Protein AF-A0A6U1YX92-F1 (afdb_monomer_lite)

Structure (mmCIF, N/CA/C/O backbone):
data_AF-A0A6U1YX92-F1
#
_entry.id   AF-A0A6U1YX92-F1
#
loop_
_atom_site.group_PDB
_atom_site.id
_atom_site.type_symbol
_atom_site.label_atom_id
_atom_site.label_alt_id
_atom_site.label_comp_id
_atom_site.label_asym_id
_atom_site.label_entity_id
_atom_site.label_seq_id
_atom_site.pdbx_PDB_ins_code
_atom_site.Cartn_x
_atom_site.Cartn_y
_atom_site.Cartn_z
_atom_site.occupancy
_atom_site.B_iso_or_equiv
_atom_site.auth_seq_id
_atom_site.auth_comp_id
_atom_site.auth_asym_id
_atom_site.auth_atom_id
_atom_site.pdbx_PDB_model_num
ATOM 1 N N . GLU A 1 1 ? 18.156 -15.359 5.876 1.00 38.88 1 GLU A N 1
ATOM 2 C CA . GLU A 1 1 ? 17.577 -15.550 4.530 1.00 38.88 1 GLU A CA 1
ATOM 3 C C . GLU A 1 1 ? 16.256 -16.291 4.679 1.00 38.88 1 GLU A C 1
ATOM 5 O O . GLU A 1 1 ? 16.265 -17.474 4.991 1.00 38.88 1 GLU A O 1
ATOM 10 N N . ALA A 1 2 ? 15.124 -15.591 4.571 1.00 39.88 2 ALA A N 1
ATOM 11 C CA . ALA A 1 2 ? 13.821 -16.253 4.509 1.00 39.88 2 ALA A CA 1
ATOM 12 C C . ALA A 1 2 ? 13.753 -17.076 3.213 1.00 39.88 2 ALA A C 1
ATOM 14 O O . ALA A 1 2 ? 14.174 -16.595 2.157 1.00 39.88 2 ALA A O 1
ATOM 15 N N . ARG A 1 3 ? 13.257 -18.316 3.286 1.00 44.78 3 ARG A N 1
ATOM 16 C CA . ARG A 1 3 ? 13.105 -19.184 2.110 1.00 44.78 3 ARG A CA 1
ATOM 17 C C . ARG A 1 3 ? 12.175 -18.495 1.106 1.00 44.78 3 ARG A C 1
ATOM 19 O O . ARG A 1 3 ? 11.111 -18.006 1.486 1.00 44.78 3 ARG A O 1
ATOM 26 N N . LEU A 1 4 ? 12.575 -18.440 -0.167 1.00 50.75 4 LEU A N 1
ATOM 27 C CA . LEU A 1 4 ? 11.728 -17.960 -1.266 1.00 50.75 4 LEU A CA 1
ATOM 28 C C . LEU A 1 4 ? 10.407 -18.748 -1.240 1.00 50.75 4 LEU A C 1
ATOM 30 O O . LEU A 1 4 ? 10.391 -19.924 -1.584 1.00 50.75 4 LEU A O 1
ATOM 34 N N . GLY A 1 5 ? 9.325 -18.125 -0.764 1.00 63.69 5 GLY A N 1
ATOM 35 C CA . GLY A 1 5 ? 8.015 -18.770 -0.611 1.00 63.69 5 GLY A CA 1
ATOM 36 C C . GLY A 1 5 ? 7.354 -18.595 0.759 1.00 63.69 5 GLY A C 1
ATOM 37 O O . GLY A 1 5 ? 6.140 -18.737 0.851 1.00 63.69 5 GLY A O 1
ATOM 38 N N . GLU A 1 6 ? 8.095 -18.230 1.806 1.00 78.94 6 GLU A N 1
ATOM 39 C CA . GLU A 1 6 ? 7.510 -18.046 3.141 1.00 78.94 6 GLU A CA 1
ATOM 40 C C . GLU A 1 6 ? 6.902 -16.642 3.298 1.00 78.94 6 GLU A C 1
ATOM 42 O O . GLU A 1 6 ? 7.475 -15.652 2.826 1.00 78.94 6 GLU A O 1
ATOM 47 N N . ALA A 1 7 ? 5.717 -16.570 3.910 1.00 81.69 7 ALA A N 1
ATOM 48 C CA . ALA A 1 7 ? 5.031 -15.317 4.213 1.00 81.69 7 ALA A CA 1
ATOM 49 C C . ALA A 1 7 ? 5.805 -14.545 5.289 1.00 81.69 7 ALA A C 1
ATOM 51 O O . ALA A 1 7 ? 6.092 -15.088 6.355 1.00 81.69 7 ALA A O 1
ATOM 52 N N . ASP A 1 8 ? 6.133 -13.290 5.001 1.00 87.62 8 ASP A N 1
ATOM 53 C CA . ASP A 1 8 ? 6.844 -12.391 5.909 1.00 87.62 8 ASP A CA 1
ATOM 54 C C . ASP A 1 8 ? 6.024 -11.107 6.031 1.00 87.62 8 ASP A C 1
ATOM 56 O O . ASP A 1 8 ? 5.851 -10.378 5.057 1.00 87.62 8 ASP A O 1
ATOM 60 N N . GLU A 1 9 ? 5.458 -10.851 7.208 1.00 86.25 9 GLU A N 1
ATOM 61 C CA . GLU A 1 9 ? 4.545 -9.723 7.408 1.00 86.25 9 GLU A CA 1
ATOM 62 C C . GLU A 1 9 ? 5.230 -8.371 7.241 1.00 86.25 9 GLU A C 1
ATOM 64 O O . GLU A 1 9 ? 4.603 -7.438 6.752 1.00 86.25 9 GLU A O 1
ATOM 69 N N . GLU A 1 10 ? 6.506 -8.240 7.597 1.00 87.88 10 GLU A N 1
ATOM 70 C CA . GLU A 1 10 ? 7.198 -6.964 7.446 1.00 87.88 10 GLU A CA 1
ATOM 71 C C . GLU A 1 10 ? 7.618 -6.734 6.000 1.00 87.88 10 GLU A C 1
ATOM 73 O O . GLU A 1 10 ? 7.404 -5.649 5.451 1.00 87.88 10 GLU A O 1
ATOM 78 N N . ARG A 1 11 ? 8.177 -7.754 5.347 1.00 85.94 11 ARG A N 1
ATOM 79 C CA . ARG A 1 11 ? 8.591 -7.661 3.942 1.00 85.94 11 ARG A CA 1
ATOM 80 C C . ARG A 1 11 ? 7.397 -7.518 3.000 1.00 85.94 11 ARG A C 1
ATOM 82 O O . ARG A 1 11 ? 7.469 -6.762 2.033 1.00 85.94 11 ARG A O 1
ATOM 89 N N . ASP A 1 12 ? 6.321 -8.249 3.271 1.00 88.44 12 ASP A N 1
ATOM 90 C CA . ASP A 1 12 ? 5.164 -8.368 2.387 1.00 88.44 12 ASP A CA 1
ATOM 91 C C . ASP A 1 12 ? 4.023 -7.421 2.798 1.00 88.44 12 ASP A C 1
ATOM 93 O O . ASP A 1 12 ? 2.864 -7.702 2.511 1.00 88.44 12 ASP A O 1
ATOM 97 N N . SER A 1 13 ? 4.328 -6.290 3.442 1.00 92.88 13 SER A N 1
ATOM 98 C CA . SER A 1 13 ? 3.334 -5.260 3.773 1.00 92.88 13 SER A CA 1
ATOM 99 C C . SER A 1 13 ? 3.759 -3.862 3.348 1.00 92.88 13 SER A C 1
ATOM 101 O O . SER A 1 13 ? 4.946 -3.528 3.293 1.00 92.88 13 SER A O 1
ATOM 103 N N . GLY A 1 14 ? 2.759 -3.026 3.077 1.00 92.88 14 GLY A N 1
ATOM 104 C CA . GLY A 1 14 ? 2.945 -1.607 2.816 1.00 92.88 14 GLY A CA 1
ATOM 105 C C . GLY A 1 14 ? 3.328 -0.796 4.059 1.00 92.88 14 GLY A C 1
ATOM 106 O O . GLY A 1 14 ? 3.462 -1.321 5.167 1.00 92.88 14 GLY A O 1
ATOM 107 N N . ALA A 1 15 ? 3.495 0.511 3.870 1.00 91.19 15 ALA A N 1
ATOM 108 C CA . ALA A 1 15 ? 3.676 1.452 4.972 1.00 91.19 15 ALA A CA 1
ATOM 109 C C . ALA A 1 15 ? 2.406 1.570 5.839 1.00 91.19 15 ALA A C 1
ATOM 111 O O . ALA A 1 15 ? 1.285 1.463 5.332 1.00 91.19 15 ALA A O 1
ATOM 112 N N . TRP A 1 16 ? 2.590 1.827 7.137 1.00 93.88 16 TRP A N 1
ATOM 113 C CA . TRP A 1 16 ? 1.492 2.147 8.048 1.00 93.88 16 TRP A CA 1
ATOM 114 C C . TRP A 1 16 ? 0.854 3.488 7.681 1.00 93.88 16 TRP A C 1
ATOM 116 O O . TRP A 1 16 ? 1.530 4.462 7.353 1.00 93.88 16 TRP A O 1
ATOM 126 N N . GLN A 1 17 ? -0.472 3.526 7.725 1.00 94.75 17 GLN A N 1
ATOM 127 C CA . GLN A 1 17 ? -1.288 4.694 7.430 1.00 94.75 17 GLN A CA 1
ATOM 128 C C . GLN A 1 17 ? -2.203 4.961 8.615 1.00 94.75 17 GLN A C 1
ATOM 130 O O . GLN A 1 17 ? -2.997 4.104 9.003 1.00 94.75 17 GLN A O 1
ATOM 135 N N . THR A 1 18 ? -2.122 6.165 9.169 1.00 97.25 18 THR A N 1
ATOM 136 C CA . THR A 1 18 ? -3.006 6.592 10.252 1.00 97.25 18 THR A CA 1
ATOM 137 C C . THR A 1 18 ? -4.442 6.718 9.753 1.00 97.25 18 THR A C 1
ATOM 139 O O . THR A 1 18 ? -4.730 7.535 8.879 1.00 97.25 18 THR A O 1
ATOM 142 N N . LEU A 1 19 ? -5.348 5.942 10.349 1.00 97.31 19 LEU A N 1
ATOM 143 C CA . LEU A 1 19 ? -6.786 5.978 10.080 1.00 97.31 19 LEU A CA 1
ATOM 144 C C . LEU A 1 19 ? -7.531 6.839 11.105 1.00 97.31 19 LEU A C 1
ATOM 146 O O . LEU A 1 19 ? -8.425 7.597 10.743 1.00 97.31 19 LEU A O 1
ATOM 150 N N . VAL A 1 20 ? -7.151 6.742 12.382 1.00 97.81 20 VAL A N 1
ATOM 151 C CA . VAL A 1 20 ? -7.715 7.540 13.478 1.00 97.81 20 VAL A CA 1
ATOM 152 C C . VAL A 1 20 ? -6.572 8.073 14.325 1.00 97.81 20 VAL A C 1
ATOM 154 O O . VAL A 1 20 ? -5.744 7.311 14.823 1.00 97.81 20 VAL A O 1
ATOM 157 N N . ARG A 1 21 ? -6.533 9.393 14.501 1.00 97.06 21 ARG A N 1
ATOM 158 C CA . ARG A 1 21 ? -5.580 10.060 15.392 1.00 97.06 21 ARG A CA 1
ATOM 159 C C . ARG A 1 21 ? -6.094 10.025 16.836 1.00 97.06 21 ARG A C 1
ATOM 161 O O . ARG A 1 21 ? -7.303 10.190 17.027 1.00 97.06 21 ARG A O 1
ATOM 168 N N . PRO A 1 22 ? -5.224 9.860 17.848 1.00 96.69 22 PRO A N 1
ATOM 169 C CA . PRO A 1 22 ? -5.670 9.717 19.230 1.00 96.69 22 PRO A CA 1
ATOM 170 C C . PRO A 1 22 ? -6.421 10.951 19.742 1.00 96.69 22 PRO A C 1
ATOM 172 O O . PRO A 1 22 ? -7.352 10.803 20.530 1.00 96.69 22 PRO A O 1
ATOM 175 N N . GLU A 1 23 ? -6.103 12.150 19.251 1.00 95.06 23 GLU A N 1
ATOM 176 C CA . GLU A 1 23 ? -6.783 13.395 19.633 1.00 95.06 23 GLU A CA 1
ATOM 177 C C . GLU A 1 23 ? -8.248 13.422 19.174 1.00 95.06 23 GLU A C 1
ATOM 179 O O . GLU A 1 23 ? -9.094 14.017 19.835 1.00 95.06 23 GLU A O 1
ATOM 184 N N . LEU A 1 24 ? -8.558 12.745 18.064 1.00 93.88 24 LEU A N 1
ATOM 185 C CA . LEU A 1 24 ? -9.914 12.634 17.518 1.00 93.88 24 LEU A CA 1
ATOM 186 C C . LEU A 1 24 ? -10.651 11.408 18.080 1.00 93.88 24 LEU A C 1
ATOM 188 O O . LEU A 1 24 ? -11.866 11.429 18.249 1.00 93.88 24 LEU A O 1
ATOM 192 N N . GLY A 1 25 ? -9.909 10.349 18.415 1.00 94.88 25 GLY A N 1
ATOM 193 C CA . GLY A 1 25 ? -10.439 9.071 18.887 1.00 94.88 25 GLY A CA 1
ATOM 194 C C . GLY A 1 25 ? -10.653 8.951 20.398 1.00 94.88 25 GLY A C 1
ATOM 195 O O . GLY A 1 25 ? -10.882 7.841 20.882 1.00 94.88 25 GLY A O 1
ATOM 196 N N . GLY A 1 26 ? -10.523 10.036 21.170 1.00 95.38 26 GLY A N 1
ATOM 197 C CA . GLY A 1 26 ? -10.582 9.974 22.638 1.00 95.38 26 GLY A CA 1
ATOM 198 C C . GLY A 1 26 ? -9.444 9.137 23.244 1.00 95.38 26 GLY A C 1
ATOM 199 O O . GLY A 1 26 ? -9.647 8.407 24.217 1.00 95.38 26 GLY A O 1
ATOM 200 N N . GLY A 1 27 ? -8.265 9.206 22.622 1.00 96.94 27 GLY A N 1
ATOM 201 C CA . GLY A 1 27 ? -7.064 8.431 22.926 1.00 96.94 27 GLY A CA 1
ATOM 202 C C . GLY A 1 27 ? -6.933 7.113 22.159 1.00 96.94 27 GLY A C 1
ATOM 203 O O . GLY A 1 27 ? -5.908 6.450 22.290 1.00 96.94 27 GLY A O 1
ATOM 204 N N . LEU A 1 28 ? -7.920 6.728 21.342 1.00 98.25 28 LEU A N 1
ATOM 205 C CA . LEU A 1 28 ? -7.774 5.605 20.414 1.00 98.25 28 LEU A CA 1
ATOM 206 C C . LEU A 1 28 ? -6.944 6.030 19.198 1.00 98.25 28 LEU A C 1
ATOM 208 O O . LEU A 1 28 ? -7.381 6.870 18.413 1.00 98.25 28 LEU A O 1
ATOM 212 N N . PHE A 1 29 ? -5.785 5.409 19.015 1.00 98.25 29 PHE A N 1
ATOM 213 C CA . PHE A 1 29 ? -5.005 5.492 17.788 1.00 98.25 29 PHE A CA 1
ATOM 214 C C . PHE A 1 29 ? -5.280 4.255 16.933 1.00 98.25 29 PHE A C 1
ATOM 216 O O . PHE A 1 29 ? -5.261 3.128 17.434 1.00 98.25 29 PHE A O 1
ATOM 223 N N . VAL A 1 30 ? -5.576 4.469 15.652 1.00 98.38 30 VAL A N 1
ATOM 224 C CA . VAL A 1 30 ? -5.764 3.384 14.687 1.00 98.38 30 VAL A CA 1
ATOM 225 C C . VAL A 1 30 ? -4.947 3.674 13.455 1.00 98.38 30 VAL A C 1
ATOM 227 O O . VAL A 1 30 ? -5.048 4.746 12.858 1.00 98.38 30 VAL A O 1
ATOM 230 N N . GLU A 1 31 ? -4.210 2.673 13.027 1.00 98.12 31 GLU A N 1
ATOM 231 C CA . GLU A 1 31 ? -3.463 2.688 11.784 1.00 98.12 31 GLU A CA 1
ATOM 232 C C . GLU A 1 31 ? -3.605 1.343 11.084 1.00 98.12 31 GLU A C 1
ATOM 234 O O . GLU A 1 31 ? -3.980 0.332 11.687 1.00 98.12 31 GLU A O 1
ATOM 239 N N . ALA A 1 32 ? -3.339 1.342 9.787 1.00 97.88 32 ALA A N 1
ATOM 240 C CA . ALA A 1 32 ? -3.404 0.139 8.988 1.00 97.88 32 ALA A CA 1
ATOM 241 C C . ALA A 1 32 ? -2.341 0.122 7.900 1.00 97.88 32 ALA A C 1
ATOM 243 O O . ALA A 1 32 ? -1.899 1.168 7.429 1.00 97.88 32 ALA A O 1
ATOM 244 N N . ARG A 1 33 ? -1.981 -1.077 7.459 1.00 96.75 33 ARG A N 1
ATOM 245 C CA . ARG A 1 33 ? -1.146 -1.300 6.281 1.00 96.75 33 ARG A CA 1
ATOM 246 C C . ARG A 1 33 ? -1.733 -2.407 5.422 1.00 96.75 33 ARG A C 1
ATOM 248 O O . ARG A 1 33 ? -2.391 -3.317 5.924 1.00 96.75 33 ARG A O 1
ATOM 255 N N . TYR A 1 34 ? -1.497 -2.320 4.123 1.00 96.94 34 TYR A N 1
ATOM 256 C CA . TYR A 1 34 ? -1.923 -3.334 3.166 1.00 96.94 34 TYR A CA 1
ATOM 257 C C . TYR A 1 34 ? -0.978 -4.532 3.214 1.00 96.94 34 TYR A C 1
ATOM 259 O O . TYR A 1 34 ? 0.240 -4.356 3.255 1.00 96.94 34 TYR A O 1
ATOM 267 N N . LEU A 1 35 ? -1.542 -5.736 3.190 1.00 95.50 35 LEU A N 1
ATOM 268 C CA . LEU A 1 35 ? -0.801 -6.984 3.049 1.00 95.50 35 LEU A CA 1
ATOM 269 C C . LEU A 1 35 ? -0.643 -7.320 1.565 1.00 95.50 35 LEU A C 1
ATOM 271 O O . LEU A 1 35 ? -1.539 -7.067 0.759 1.00 95.50 35 LEU A O 1
ATOM 275 N N . ARG A 1 36 ? 0.491 -7.914 1.200 1.00 91.50 36 ARG A N 1
ATOM 276 C CA . ARG A 1 36 ? 0.880 -8.233 -0.179 1.00 91.50 36 ARG A CA 1
ATOM 277 C C . ARG A 1 36 ? 1.482 -9.631 -0.276 1.00 91.50 36 ARG A C 1
ATOM 279 O O . ARG A 1 36 ? 1.676 -10.319 0.724 1.00 91.50 36 ARG A O 1
ATOM 286 N N . GLY A 1 37 ? 1.789 -10.041 -1.507 1.00 88.00 37 GLY A N 1
ATOM 287 C CA . GLY A 1 37 ? 2.556 -11.252 -1.797 1.00 88.00 37 GLY A CA 1
ATOM 288 C C . GLY A 1 37 ? 2.002 -12.501 -1.107 1.00 88.00 37 GLY A C 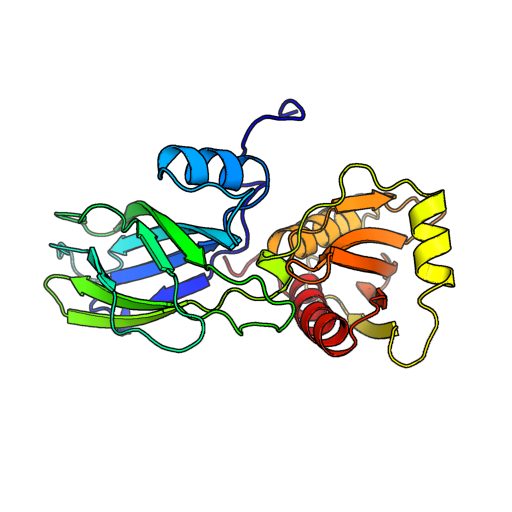1
ATOM 289 O O . GLY A 1 37 ? 0.796 -12.746 -1.096 1.00 88.00 37 GLY A O 1
ATOM 290 N N . ASN A 1 38 ? 2.896 -13.292 -0.515 1.00 88.44 38 ASN A N 1
ATOM 291 C CA . ASN A 1 38 ? 2.524 -14.545 0.141 1.00 88.44 38 ASN A CA 1
ATOM 292 C C . ASN A 1 38 ? 1.723 -14.320 1.428 1.00 88.44 38 ASN A C 1
ATOM 294 O O . ASN A 1 38 ? 0.842 -15.124 1.727 1.00 88.44 38 ASN A O 1
ATOM 298 N N . THR A 1 39 ? 1.979 -13.227 2.152 1.00 92.88 39 THR A N 1
ATOM 299 C CA . THR A 1 39 ? 1.205 -12.852 3.342 1.00 92.88 39 THR A CA 1
ATOM 300 C C . THR A 1 39 ? -0.251 -12.557 2.983 1.00 92.88 39 THR A C 1
ATOM 302 O O . THR A 1 39 ? -1.147 -13.122 3.603 1.00 92.88 39 THR A O 1
ATOM 305 N N . LEU A 1 40 ? -0.513 -11.779 1.925 1.00 93.75 40 LEU A N 1
ATOM 306 C CA . LEU A 1 40 ? -1.870 -11.561 1.404 1.00 93.75 40 LEU A CA 1
ATOM 307 C C . LEU A 1 40 ? -2.559 -12.884 1.062 1.00 93.75 40 LEU A C 1
ATOM 309 O O . LEU A 1 40 ? -3.677 -13.118 1.508 1.00 93.75 40 LEU A O 1
ATOM 313 N N . ASN A 1 41 ? -1.889 -13.755 0.303 1.00 92.31 41 ASN A N 1
ATOM 314 C CA . ASN A 1 41 ? -2.458 -15.037 -0.120 1.00 92.31 41 ASN A CA 1
ATOM 315 C C . ASN A 1 41 ? -2.787 -15.947 1.073 1.00 92.31 41 ASN A C 1
ATOM 317 O O . ASN A 1 41 ? -3.814 -16.625 1.067 1.00 92.31 41 ASN A O 1
ATOM 321 N N . ARG A 1 42 ? -1.922 -15.967 2.096 1.00 94.31 42 ARG A N 1
ATOM 322 C CA . ARG A 1 42 ? -2.147 -16.713 3.338 1.00 94.31 42 ARG A CA 1
ATOM 323 C C . ARG A 1 42 ? -3.374 -16.178 4.071 1.00 94.31 42 ARG A C 1
ATOM 325 O O . ARG A 1 42 ? -4.290 -16.949 4.341 1.00 94.31 42 ARG A O 1
ATOM 332 N N . GLU A 1 43 ? -3.407 -14.875 4.347 1.00 95.62 43 GLU A N 1
ATOM 333 C CA . GLU A 1 43 ? -4.501 -14.259 5.104 1.00 95.62 43 GLU A CA 1
ATOM 334 C C . GLU A 1 43 ? -5.833 -14.323 4.348 1.00 95.62 43 GLU A C 1
ATOM 336 O O . GLU A 1 43 ? -6.856 -14.640 4.944 1.00 95.62 43 GLU A O 1
ATOM 341 N N . ALA A 1 44 ? -5.837 -14.105 3.030 1.00 95.00 44 ALA A N 1
ATOM 342 C CA . ALA A 1 44 ? -7.040 -14.233 2.209 1.00 95.00 44 ALA A CA 1
ATOM 343 C C . ALA A 1 44 ? -7.677 -15.624 2.359 1.00 95.00 44 ALA A C 1
ATOM 345 O O . ALA A 1 44 ? -8.868 -15.723 2.648 1.00 95.00 44 ALA A O 1
ATOM 346 N N . ARG A 1 45 ? -6.875 -16.696 2.273 1.00 94.31 45 ARG A N 1
ATOM 347 C CA . ARG A 1 45 ? -7.357 -18.077 2.455 1.00 94.31 45 ARG A CA 1
ATOM 348 C C . ARG A 1 45 ? -7.880 -18.336 3.865 1.00 94.31 45 ARG A C 1
ATOM 350 O O . ARG A 1 45 ? -8.917 -18.976 4.005 1.00 94.31 45 ARG A O 1
ATOM 357 N N . VAL A 1 46 ? -7.195 -17.830 4.896 1.00 95.38 46 VAL A N 1
ATOM 358 C CA . VAL A 1 46 ? -7.653 -17.927 6.297 1.00 95.38 46 VAL A CA 1
ATOM 359 C C . VAL A 1 46 ? -9.015 -17.251 6.477 1.00 95.38 46 VAL A C 1
ATOM 361 O O . VAL A 1 46 ? -9.865 -17.759 7.203 1.00 95.38 46 VAL A O 1
ATOM 364 N N . LEU A 1 47 ? -9.251 -16.143 5.773 1.00 95.62 47 LEU A N 1
ATOM 365 C CA . LEU A 1 47 ? -10.516 -15.406 5.779 1.00 95.62 47 LEU A CA 1
ATOM 366 C C . LEU A 1 47 ? -11.577 -15.999 4.831 1.00 95.62 47 LEU A C 1
ATOM 368 O O . LEU A 1 47 ? -12.664 -15.433 4.714 1.00 95.62 47 LEU A O 1
ATOM 372 N N . GLY A 1 48 ? -11.288 -17.112 4.147 1.00 95.31 48 GLY A N 1
ATOM 373 C CA . GLY A 1 48 ? -12.203 -17.734 3.187 1.00 95.31 48 GLY A CA 1
ATOM 374 C C . GLY A 1 48 ? -12.427 -16.903 1.919 1.00 95.31 48 GLY A C 1
ATOM 375 O O . GLY A 1 48 ? -13.489 -16.992 1.308 1.00 95.31 48 GLY A O 1
ATOM 376 N N . MET A 1 49 ? -11.455 -16.068 1.547 1.00 94.62 49 MET A N 1
ATOM 377 C CA . MET A 1 49 ? -11.453 -15.278 0.317 1.00 94.62 49 MET A CA 1
ATOM 378 C C . MET A 1 49 ? -10.506 -15.894 -0.709 1.00 94.62 49 MET A C 1
ATOM 380 O O . MET A 1 49 ? -9.409 -16.343 -0.371 1.00 94.62 49 MET A O 1
ATOM 384 N N . ASP A 1 50 ? -10.913 -15.861 -1.974 1.00 89.06 50 ASP A N 1
ATOM 385 C CA . ASP A 1 50 ? -10.115 -16.371 -3.080 1.00 89.06 50 ASP A CA 1
ATOM 386 C C . ASP A 1 50 ? -9.555 -15.219 -3.944 1.00 89.06 50 ASP A C 1
ATOM 388 O O . ASP A 1 50 ? -10.319 -14.533 -4.632 1.00 89.06 50 ASP A O 1
ATOM 392 N N . PRO A 1 51 ? -8.230 -14.976 -3.914 1.00 85.31 51 PRO A N 1
ATOM 393 C CA . PRO A 1 51 ? -7.594 -13.924 -4.703 1.00 85.31 51 PRO A CA 1
ATOM 394 C C . PRO A 1 51 ? -7.522 -14.237 -6.208 1.00 85.31 51 PRO A C 1
ATOM 396 O O . PRO A 1 51 ? -7.147 -13.355 -6.981 1.00 85.31 51 PRO A O 1
ATOM 399 N N . GLU A 1 52 ? -7.843 -15.461 -6.642 1.00 83.44 52 GLU A N 1
ATOM 400 C CA . GLU A 1 52 ? -7.849 -15.824 -8.065 1.00 83.44 52 GLU A CA 1
ATOM 401 C C . GLU A 1 52 ? -9.137 -15.379 -8.767 1.00 83.44 52 GLU A C 1
ATOM 403 O O . GLU A 1 52 ? -9.103 -14.965 -9.928 1.00 83.44 52 GLU A O 1
ATOM 408 N N . THR A 1 53 ? -10.266 -15.416 -8.057 1.00 83.56 53 THR A N 1
ATOM 409 C CA . THR A 1 53 ? -11.591 -15.079 -8.601 1.00 83.56 53 THR A CA 1
ATOM 410 C C . THR A 1 53 ? -12.0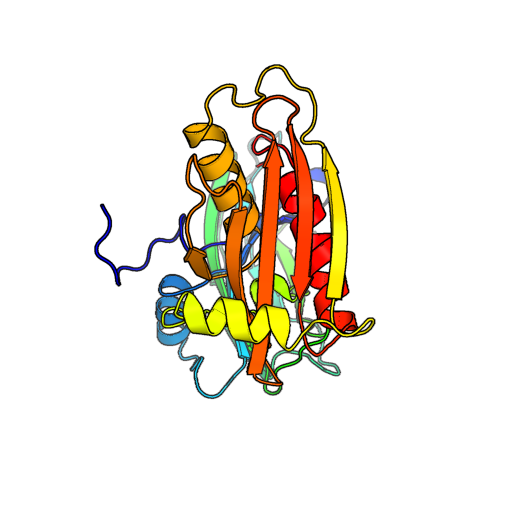31 -13.648 -8.307 1.00 83.56 53 THR A C 1
ATOM 412 O O . THR A 1 53 ? -12.853 -13.100 -9.043 1.00 83.56 53 THR A O 1
ATOM 415 N N . MET A 1 54 ? -11.493 -13.013 -7.262 1.00 86.94 54 MET A N 1
ATOM 416 C CA . MET A 1 54 ? -11.882 -11.666 -6.837 1.00 86.94 54 MET A CA 1
ATOM 417 C C . MET A 1 54 ? -10.678 -10.748 -6.640 1.00 86.94 54 MET A C 1
ATOM 419 O O . MET A 1 54 ? -9.553 -11.184 -6.409 1.00 86.94 54 MET A O 1
ATOM 423 N N . THR A 1 55 ? -10.923 -9.435 -6.657 1.00 91.75 55 THR A N 1
ATOM 424 C CA . THR A 1 55 ? -9.912 -8.479 -6.184 1.00 91.75 55 THR A CA 1
ATOM 425 C C . THR A 1 55 ? -9.953 -8.450 -4.664 1.00 91.75 55 THR A C 1
ATOM 427 O O . THR A 1 55 ? -10.794 -7.771 -4.073 1.00 91.75 55 THR A O 1
ATOM 430 N N . VAL A 1 56 ? -9.069 -9.230 -4.042 1.00 94.44 56 VAL A N 1
ATOM 431 C CA . VAL A 1 56 ? -8.957 -9.340 -2.585 1.00 94.44 56 VAL A CA 1
ATOM 432 C C . VAL A 1 56 ? -7.907 -8.373 -2.055 1.00 94.44 56 VAL A C 1
ATOM 434 O O . VAL A 1 56 ? -6.799 -8.273 -2.577 1.00 94.44 56 VAL A O 1
ATOM 437 N N . ILE A 1 57 ? -8.264 -7.678 -0.983 1.00 95.69 57 ILE A N 1
ATOM 438 C CA . ILE A 1 57 ? -7.406 -6.760 -0.249 1.00 95.69 57 ILE A CA 1
ATOM 439 C C . ILE A 1 57 ? -7.470 -7.152 1.219 1.00 95.69 57 ILE A C 1
ATOM 441 O O . ILE A 1 57 ? -8.532 -7.095 1.836 1.00 95.69 57 ILE A O 1
ATOM 445 N N . CYS A 1 58 ? -6.323 -7.513 1.785 1.00 97.19 58 CYS A N 1
ATOM 446 C CA . CYS A 1 58 ? -6.183 -7.717 3.219 1.00 97.19 58 CYS A CA 1
ATOM 447 C C . CYS A 1 58 ? -5.403 -6.551 3.820 1.00 97.19 58 CYS A C 1
ATOM 449 O O . CYS A 1 58 ? -4.382 -6.120 3.281 1.00 97.19 58 CYS A O 1
ATOM 451 N N . MET A 1 59 ? -5.882 -6.041 4.947 1.00 97.62 59 MET A N 1
ATOM 452 C CA . MET A 1 59 ? -5.229 -4.974 5.693 1.00 97.62 59 MET A CA 1
ATOM 453 C C . MET A 1 59 ? -4.967 -5.435 7.112 1.00 97.62 59 MET A C 1
ATOM 455 O O . MET A 1 59 ? -5.874 -5.910 7.792 1.00 97.62 59 MET A O 1
ATOM 459 N N . GLN A 1 60 ? -3.738 -5.252 7.574 1.00 97.50 60 GLN A N 1
ATOM 460 C CA . GLN A 1 60 ? -3.411 -5.381 8.983 1.00 97.50 60 GLN A CA 1
ATOM 461 C C . GLN A 1 60 ? -3.736 -4.053 9.662 1.00 97.50 60 GLN A C 1
ATOM 463 O O . GLN A 1 60 ? -3.263 -3.004 9.229 1.00 97.50 60 GLN A O 1
ATOM 468 N N . ILE A 1 61 ? -4.566 -4.096 10.698 1.00 98.06 61 ILE A N 1
ATOM 469 C CA . ILE A 1 61 ? -5.047 -2.930 11.437 1.00 98.06 61 ILE A CA 1
ATOM 470 C C . ILE A 1 61 ? -4.556 -3.045 12.871 1.00 98.06 61 ILE A C 1
ATOM 472 O O . ILE A 1 61 ? -4.771 -4.071 13.520 1.00 98.06 61 ILE A O 1
ATOM 476 N N . ARG A 1 62 ? -3.919 -1.986 13.367 1.00 98.25 62 ARG A N 1
ATOM 477 C CA . ARG A 1 62 ? -3.441 -1.876 14.743 1.00 98.25 62 ARG A CA 1
ATOM 478 C C . ARG A 1 62 ? -4.288 -0.850 15.487 1.00 98.25 62 ARG A C 1
ATOM 480 O O . ARG A 1 62 ? -4.412 0.297 15.063 1.00 98.25 62 ARG A O 1
ATOM 487 N N . PHE A 1 63 ? -4.872 -1.284 16.596 1.00 98.38 63 PHE A N 1
ATOM 488 C CA . PHE A 1 63 ? -5.560 -0.445 17.570 1.00 98.38 63 PHE A CA 1
ATOM 489 C C . PHE A 1 63 ? -4.625 -0.227 18.750 1.00 98.38 63 PHE A C 1
ATOM 491 O O . PHE A 1 63 ? -4.106 -1.196 19.298 1.00 98.38 63 PHE A O 1
ATOM 498 N N . GLU A 1 64 ? -4.430 1.015 19.169 1.00 98.31 64 GLU A N 1
ATOM 499 C CA . GLU A 1 64 ? -3.554 1.364 20.283 1.00 98.31 64 GLU A CA 1
ATOM 500 C C . GLU A 1 64 ? -4.243 2.380 21.196 1.00 98.31 64 GLU A C 1
ATOM 502 O O . GLU A 1 64 ? -4.885 3.329 20.739 1.00 98.31 64 GLU A O 1
ATOM 507 N N . ASN A 1 65 ? -4.127 2.181 22.506 1.00 98.31 65 ASN A N 1
ATOM 508 C CA . ASN A 1 65 ? -4.616 3.141 23.485 1.00 98.31 65 ASN A CA 1
ATOM 509 C C . ASN A 1 65 ? -3.501 4.128 23.859 1.00 98.31 65 ASN A C 1
ATOM 511 O O . ASN A 1 65 ? -2.676 3.836 24.719 1.00 98.31 65 ASN A O 1
ATOM 515 N N . ARG A 1 66 ? -3.533 5.320 23.260 1.00 97.44 66 ARG A N 1
ATOM 516 C CA . ARG A 1 66 ? -2.612 6.437 23.527 1.00 97.44 66 ARG A CA 1
ATOM 517 C C . ARG A 1 66 ? -3.215 7.499 24.442 1.00 97.44 66 ARG A C 1
ATOM 519 O O . ARG A 1 66 ? -2.932 8.690 24.312 1.00 97.44 66 ARG A O 1
ATOM 526 N N . ARG A 1 67 ? -4.101 7.104 25.354 1.00 94.69 67 ARG A N 1
ATOM 527 C CA . ARG A 1 67 ? -4.640 8.042 26.340 1.00 94.69 67 ARG A CA 1
ATOM 528 C C . ARG A 1 67 ? -3.523 8.597 27.219 1.00 94.69 67 ARG A C 1
ATOM 530 O O . ARG A 1 67 ? -2.618 7.887 27.651 1.00 94.69 67 ARG A O 1
ATOM 537 N N . THR A 1 68 ? -3.618 9.886 27.522 1.00 93.31 68 THR A N 1
ATOM 538 C CA . THR A 1 68 ? -2.692 10.548 28.447 1.00 93.31 68 THR A CA 1
ATOM 539 C C . THR A 1 68 ? -2.923 10.074 29.883 1.00 93.31 68 THR A C 1
ATOM 541 O O . THR A 1 68 ? -1.962 9.827 30.620 1.00 93.31 68 THR A O 1
ATOM 544 N N . ASP A 1 69 ? -4.185 9.853 30.256 1.00 92.62 69 ASP A N 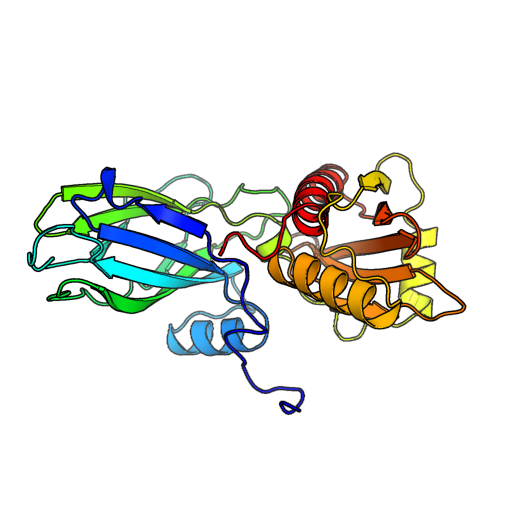1
ATOM 545 C CA . ASP A 1 69 ? -4.583 9.248 31.526 1.00 92.62 69 ASP A CA 1
ATOM 546 C C . ASP A 1 69 ? -4.391 7.715 31.545 1.00 92.62 69 ASP A C 1
ATOM 548 O O . ASP A 1 69 ? -4.067 7.085 30.543 1.00 92.62 69 ASP A O 1
ATOM 552 N N . ARG A 1 70 ? -4.585 7.080 32.710 1.00 89.44 70 ARG A N 1
ATOM 553 C CA . ARG A 1 70 ? -4.526 5.607 32.859 1.00 89.44 70 ARG A CA 1
ATOM 554 C C . ARG A 1 70 ? -5.820 4.904 32.415 1.00 89.44 70 ARG A C 1
ATOM 556 O O . ARG A 1 70 ? -6.095 3.784 32.846 1.00 89.44 70 ARG A O 1
ATOM 563 N N . GLY A 1 71 ? -6.651 5.568 31.612 1.00 93.56 71 GLY A N 1
ATOM 564 C CA . GLY A 1 71 ? -7.949 5.053 31.204 1.00 93.56 71 GLY A CA 1
ATOM 565 C C . GLY A 1 71 ? -7.843 3.845 30.273 1.00 93.56 71 GLY A C 1
ATOM 566 O O . GLY A 1 71 ? -6.931 3.726 29.456 1.00 93.56 71 GLY A O 1
ATOM 567 N N . VAL A 1 72 ? -8.813 2.941 30.388 1.00 97.56 72 VAL A N 1
ATOM 568 C CA . VAL A 1 72 ? -8.966 1.773 29.510 1.00 97.56 72 VAL A CA 1
ATOM 569 C C . VAL A 1 72 ? -9.956 2.125 28.403 1.00 97.56 72 VAL A C 1
ATOM 571 O O . VAL A 1 72 ? -10.994 2.722 28.688 1.00 97.56 72 VAL A O 1
ATOM 574 N N . LEU A 1 73 ? -9.648 1.748 27.163 1.00 97.75 73 LEU A N 1
ATOM 575 C CA . LEU A 1 73 ? -10.595 1.777 26.046 1.00 97.75 73 LEU A CA 1
ATOM 576 C C . LEU A 1 73 ? -11.281 0.421 25.930 1.00 97.75 73 LEU A C 1
ATOM 578 O O . LEU A 1 73 ? -10.635 -0.610 26.118 1.00 97.75 73 LEU A O 1
ATOM 582 N N . ARG A 1 74 ? -12.581 0.405 25.642 1.00 98.06 74 ARG A N 1
ATOM 583 C CA . ARG A 1 74 ? -13.383 -0.824 25.600 1.00 98.06 74 ARG A CA 1
ATOM 584 C C . ARG A 1 74 ? -14.235 -0.902 24.345 1.00 98.06 74 ARG A C 1
ATOM 586 O O . ARG A 1 74 ? -14.543 0.116 23.731 1.00 98.06 74 ARG A O 1
ATOM 593 N N . ARG A 1 75 ? -14.656 -2.128 24.020 1.00 97.25 75 ARG A N 1
ATOM 594 C CA . ARG A 1 75 ? -15.586 -2.434 22.921 1.00 97.25 75 ARG A CA 1
ATOM 595 C C . ARG A 1 75 ? -15.140 -1.850 21.580 1.00 97.25 75 ARG A C 1
ATOM 597 O O . ARG A 1 75 ? -15.930 -1.226 20.869 1.00 97.25 75 ARG A O 1
ATOM 604 N N . ILE A 1 76 ? -13.851 -1.999 21.272 1.00 98.31 76 ILE A N 1
ATOM 605 C CA . ILE A 1 76 ? -13.276 -1.440 20.051 1.00 98.31 76 ILE A CA 1
ATOM 606 C C . ILE A 1 76 ? -13.611 -2.372 18.892 1.00 98.31 76 ILE A C 1
ATOM 608 O O . ILE A 1 76 ? -13.239 -3.544 18.915 1.00 98.31 76 ILE A O 1
ATOM 612 N N . ARG A 1 77 ? -14.308 -1.865 17.876 1.00 97.62 77 ARG A N 1
ATOM 613 C CA . ARG A 1 77 ? -14.701 -2.661 16.706 1.00 97.62 77 ARG A CA 1
ATOM 614 C C . ARG A 1 77 ? -14.859 -1.823 15.454 1.00 97.62 77 ARG A C 1
ATOM 616 O O . ARG A 1 77 ? -15.177 -0.636 15.524 1.00 97.62 77 ARG A O 1
ATOM 623 N N . LEU A 1 78 ? -14.706 -2.484 14.314 1.00 97.12 78 LEU A N 1
ATOM 624 C CA . LEU A 1 78 ? -15.068 -1.935 13.015 1.00 97.12 78 LEU A CA 1
ATOM 625 C C . LEU A 1 78 ? -16.524 -2.260 12.702 1.00 97.12 78 LEU A C 1
ATOM 627 O O . LEU A 1 78 ? -16.996 -3.364 12.957 1.00 97.12 78 LEU A O 1
ATOM 631 N N . ILE A 1 79 ? -17.231 -1.289 12.140 1.00 95.50 79 ILE A N 1
ATOM 632 C CA . ILE A 1 79 ? -18.592 -1.446 11.636 1.00 95.50 79 ILE A CA 1
ATOM 633 C C . ILE A 1 79 ? -18.606 -0.940 10.205 1.00 95.50 79 ILE A C 1
ATOM 635 O O . ILE A 1 79 ? -18.165 0.174 9.947 1.00 95.50 79 ILE A O 1
ATOM 639 N N . GLN A 1 80 ? -19.112 -1.733 9.270 1.00 90.75 80 GLN A N 1
ATOM 640 C CA . GLN A 1 80 ? -19.279 -1.276 7.895 1.00 90.75 80 GLN A CA 1
ATOM 641 C C . GLN A 1 80 ? -20.435 -0.269 7.808 1.00 90.75 80 GLN A C 1
ATOM 643 O O . GLN A 1 80 ? -21.502 -0.481 8.392 1.00 90.75 80 GLN A O 1
ATOM 648 N N . ARG A 1 81 ? -20.241 0.822 7.062 1.00 83.56 81 ARG A N 1
ATOM 649 C CA . ARG A 1 81 ? -21.301 1.782 6.736 1.00 83.56 81 ARG A CA 1
ATOM 650 C C . ARG A 1 81 ? -21.524 1.823 5.232 1.00 83.56 81 ARG A C 1
ATOM 652 O O . ARG A 1 81 ? -20.594 2.095 4.485 1.00 83.56 81 ARG A O 1
ATOM 659 N N . GLY A 1 82 ? -22.783 1.651 4.830 1.00 70.12 82 GLY A N 1
ATOM 660 C CA . GLY A 1 82 ? -23.239 1.889 3.462 1.00 70.12 82 GLY A CA 1
ATOM 661 C C . GLY A 1 82 ? -22.738 0.881 2.421 1.00 70.12 82 GLY A C 1
ATOM 662 O O . GLY A 1 82 ? -21.815 0.103 2.647 1.00 70.12 82 GLY A O 1
ATOM 663 N N . GLY A 1 83 ? -23.388 0.925 1.261 1.00 68.31 83 GLY A N 1
ATOM 664 C CA . GLY A 1 83 ? -22.997 0.253 0.027 1.00 68.31 83 GLY A CA 1
ATOM 665 C C . GLY A 1 83 ? -23.175 1.240 -1.123 1.00 68.31 83 GLY A C 1
ATOM 666 O O . GLY A 1 83 ? -24.073 2.083 -1.089 1.00 68.31 83 GLY A O 1
ATOM 667 N N . GLY A 1 84 ? -22.284 1.190 -2.104 1.00 69.06 84 GLY A N 1
ATOM 668 C CA . GLY A 1 84 ? -22.284 2.11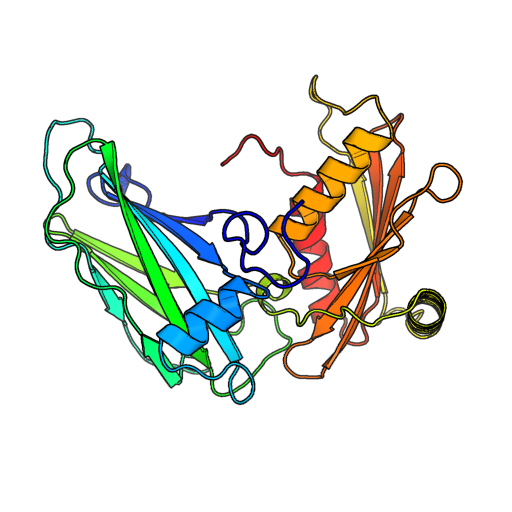0 -3.235 1.00 69.06 84 GLY A CA 1
ATOM 669 C C . GLY A 1 84 ? -21.521 1.513 -4.406 1.00 69.06 84 GLY A C 1
ATOM 670 O O . GLY A 1 84 ? -21.007 0.399 -4.325 1.00 69.06 84 GLY A O 1
ATOM 671 N N . THR A 1 85 ? -21.425 2.249 -5.507 1.00 72.81 85 THR A N 1
ATOM 672 C CA . THR A 1 85 ? -20.630 1.813 -6.657 1.00 72.81 85 THR A CA 1
ATOM 673 C C . THR A 1 85 ? -19.179 1.579 -6.214 1.00 72.81 85 THR A C 1
ATOM 675 O O . THR A 1 85 ? -18.586 2.444 -5.569 1.00 72.81 85 THR A O 1
ATOM 678 N N . ASN A 1 86 ? -18.618 0.408 -6.535 1.00 81.62 86 ASN A N 1
ATOM 679 C CA . ASN A 1 86 ? -17.273 -0.046 -6.141 1.00 81.62 86 ASN A CA 1
ATOM 680 C C . ASN A 1 86 ? -17.058 -0.312 -4.636 1.00 81.62 86 ASN A C 1
ATOM 682 O O . ASN A 1 86 ? -15.920 -0.238 -4.160 1.00 81.62 86 ASN A O 1
ATOM 686 N N . SER A 1 87 ? -18.117 -0.632 -3.882 1.00 89.00 87 SER A N 1
ATOM 687 C CA . SER A 1 87 ? -17.973 -1.194 -2.533 1.00 89.00 87 SER A CA 1
ATOM 688 C C . SER A 1 87 ? -17.564 -2.674 -2.566 1.00 89.00 87 SER A C 1
ATOM 690 O O . SER A 1 87 ? -17.850 -3.356 -3.554 1.00 89.00 87 SER A O 1
ATOM 692 N N . PRO A 1 88 ? -16.934 -3.204 -1.498 1.00 90.94 88 PRO A N 1
ATOM 693 C CA . PRO A 1 88 ? -16.673 -4.635 -1.391 1.00 90.94 88 PRO A CA 1
ATOM 694 C C . PRO A 1 88 ? -17.978 -5.430 -1.502 1.00 90.94 88 PRO A C 1
ATOM 696 O O . PRO A 1 88 ? -18.978 -5.060 -0.885 1.00 90.94 88 PRO A O 1
ATOM 699 N N . SER A 1 89 ? -17.963 -6.528 -2.255 1.00 92.12 89 SER A N 1
ATOM 700 C CA . SER A 1 89 ? -19.063 -7.500 -2.285 1.00 92.12 89 SER A CA 1
ATOM 701 C C . SER A 1 89 ? -19.035 -8.435 -1.084 1.00 92.12 89 SER A C 1
ATOM 703 O O . SER A 1 89 ? -20.065 -8.971 -0.690 1.00 92.12 89 SER A O 1
ATOM 705 N N . GLN A 1 90 ? -17.856 -8.617 -0.492 1.00 93.25 90 GLN A N 1
ATOM 706 C CA . GLN A 1 90 ? -17.652 -9.391 0.722 1.00 93.25 90 GLN A CA 1
ATOM 707 C C . GLN A 1 90 ? -16.600 -8.697 1.583 1.00 93.25 90 GLN A C 1
ATOM 709 O O . GLN A 1 90 ? -15.664 -8.070 1.084 1.00 93.25 90 GLN A O 1
ATOM 714 N N . PHE A 1 91 ? -16.752 -8.810 2.894 1.00 94.06 91 PHE A N 1
ATOM 715 C CA . PHE A 1 91 ? -15.779 -8.327 3.859 1.00 94.06 91 PHE A CA 1
ATOM 716 C C . PHE A 1 91 ? -15.776 -9.254 5.072 1.00 94.06 91 PHE A C 1
ATOM 718 O O . PHE A 1 91 ? -16.803 -9.831 5.431 1.00 94.06 91 PHE A O 1
ATOM 725 N N . VAL A 1 92 ? -14.618 -9.383 5.708 1.00 96.56 92 VAL A N 1
ATOM 726 C CA . VAL A 1 92 ? -14.457 -10.101 6.974 1.00 96.56 92 VAL A CA 1
ATOM 727 C C . VAL A 1 92 ? -13.863 -9.124 7.972 1.00 96.56 92 VAL A C 1
ATOM 729 O O . VAL A 1 92 ? -12.729 -8.670 7.811 1.00 96.56 92 VAL A O 1
ATOM 732 N N . LEU A 1 93 ? -14.671 -8.750 8.965 1.00 96.62 93 LEU A N 1
ATOM 733 C CA . LEU A 1 93 ? -14.278 -7.803 10.003 1.00 96.62 93 LEU A CA 1
ATOM 734 C C . LEU A 1 93 ? -13.438 -8.507 11.075 1.00 96.62 93 LEU A C 1
ATOM 736 O O . LEU A 1 93 ? -13.739 -9.650 11.428 1.00 96.62 93 LEU A O 1
ATOM 740 N N . PRO A 1 94 ? -12.436 -7.822 11.648 1.00 96.31 94 PRO A N 1
ATOM 741 C CA . PRO A 1 94 ? -11.710 -8.350 12.790 1.00 96.31 94 PRO A CA 1
ATOM 742 C C . PRO A 1 94 ? -12.624 -8.470 14.026 1.00 96.31 94 PRO A C 1
ATOM 744 O O . PRO A 1 94 ? -13.571 -7.685 14.166 1.00 96.31 94 PRO A O 1
ATOM 747 N N . PRO A 1 95 ? -12.334 -9.404 14.953 1.00 96.25 95 PRO A N 1
ATOM 748 C CA . PRO A 1 95 ? -13.059 -9.523 16.217 1.00 96.25 95 PRO A CA 1
ATOM 749 C C . PRO A 1 95 ? -13.025 -8.235 17.052 1.00 96.25 95 PRO A C 1
ATOM 751 O O . PRO A 1 95 ? -12.072 -7.458 16.992 1.00 96.25 95 PRO A O 1
ATOM 754 N N . GLU A 1 96 ? -14.053 -8.030 17.878 1.00 97.62 96 GLU A N 1
ATOM 755 C CA . GLU A 1 96 ? -14.105 -6.904 18.817 1.00 97.62 96 GLU A CA 1
ATOM 756 C C . GLU A 1 96 ? -12.990 -7.015 19.871 1.00 97.62 96 GLU A C 1
ATOM 758 O O . GLU A 1 96 ? -12.840 -8.038 20.542 1.00 97.62 96 GLU A O 1
ATOM 763 N N . VAL A 1 97 ? -12.241 -5.929 20.072 1.00 97.88 97 VAL A N 1
ATOM 764 C CA . VAL A 1 97 ? -11.260 -5.825 21.155 1.00 97.88 97 VAL A CA 1
ATOM 765 C C . VAL A 1 97 ? -11.983 -5.357 22.417 1.00 97.88 97 VAL A C 1
ATOM 767 O O . VAL A 1 97 ? -12.387 -4.197 22.547 1.00 97.88 97 VAL A O 1
ATOM 770 N N . GLY A 1 98 ? -12.150 -6.273 23.372 1.00 97.62 98 GLY A N 1
ATOM 771 C CA . GLY A 1 98 ? -12.933 -6.018 24.584 1.00 97.62 98 GLY A CA 1
ATOM 772 C C . GLY A 1 98 ? -12.349 -4.927 25.490 1.00 97.62 98 GLY A C 1
ATOM 773 O O . GLY A 1 98 ? -13.103 -4.127 26.055 1.00 97.62 98 GLY A O 1
ATOM 774 N N . ALA A 1 99 ? -11.019 -4.872 25.628 1.00 97.81 99 ALA A N 1
ATOM 775 C CA . ALA A 1 99 ? -10.326 -3.866 26.429 1.00 97.81 99 ALA A CA 1
ATOM 776 C C . ALA A 1 99 ? -8.874 -3.640 25.972 1.00 97.81 99 ALA A C 1
ATOM 778 O O . ALA A 1 99 ? -8.137 -4.604 25.785 1.00 97.81 99 ALA A O 1
ATOM 779 N N . LEU A 1 100 ? -8.450 -2.376 25.896 1.00 97.88 100 LEU A N 1
ATOM 780 C CA . LEU A 1 100 ? -7.053 -1.958 25.741 1.00 97.88 100 LEU A CA 1
ATOM 781 C C . LEU A 1 100 ? -6.651 -1.042 26.896 1.00 97.88 100 LEU A C 1
ATOM 783 O O . LEU A 1 100 ? -7.221 0.039 27.075 1.00 97.88 100 LEU A O 1
ATOM 787 N N . LYS A 1 101 ? -5.666 -1.468 27.690 1.00 98.00 101 LYS A N 1
ATOM 788 C CA . LYS A 1 101 ? -5.034 -0.628 28.721 1.00 98.00 101 LYS A CA 1
ATOM 789 C C . LYS A 1 101 ? -4.148 0.438 28.072 1.00 98.00 101 LYS A C 1
ATOM 791 O O . LYS A 1 101 ? -3.852 0.338 26.888 1.00 98.00 101 LYS A O 1
ATOM 796 N N . LYS A 1 102 ? -3.742 1.452 28.839 1.00 96.75 102 LYS A N 1
ATOM 797 C CA . LYS A 1 102 ? -2.818 2.492 28.366 1.00 96.75 102 LYS A CA 1
ATOM 798 C C . LYS A 1 102 ? -1.562 1.861 27.744 1.00 96.75 102 LYS A C 1
ATOM 800 O O . LYS A 1 102 ? -1.034 0.905 28.308 1.00 96.75 102 LYS A O 1
ATOM 805 N N . ASP A 1 103 ? -1.147 2.387 26.594 1.00 95.62 103 ASP A N 1
ATOM 806 C CA . ASP A 1 103 ? 0.016 1.977 25.795 1.00 95.62 103 ASP A CA 1
ATOM 807 C C . ASP A 1 103 ? -0.056 0.524 25.278 1.00 95.62 103 ASP A C 1
ATOM 809 O O . ASP A 1 103 ? 0.892 -0.002 24.697 1.00 95.62 103 ASP A O 1
ATOM 813 N N . GLN A 1 104 ? -1.202 -0.143 25.456 1.00 98.00 104 GLN A N 1
ATOM 814 C CA . GLN A 1 104 ? -1.453 -1.465 24.901 1.00 98.00 104 GLN A CA 1
ATOM 815 C C . GLN A 1 104 ? -1.945 -1.338 23.459 1.00 98.00 104 GLN A C 1
ATOM 817 O O . GLN A 1 104 ? -2.793 -0.494 23.146 1.00 98.00 104 GLN A O 1
ATOM 822 N N . SER A 1 105 ? -1.470 -2.244 22.607 1.00 97.75 105 SER A N 1
ATOM 823 C CA . SER A 1 105 ? -1.943 -2.404 21.239 1.00 97.75 105 SER A CA 1
ATOM 824 C C . SER A 1 105 ? -2.556 -3.785 20.993 1.00 97.75 105 SER A C 1
ATOM 826 O O . SER A 1 105 ? -2.286 -4.752 21.707 1.00 97.75 105 SER A O 1
ATOM 828 N N . SER A 1 106 ? -3.422 -3.859 19.986 1.00 98.06 106 SER A N 1
ATOM 829 C CA . SER A 1 106 ? -3.976 -5.091 19.432 1.00 98.06 106 SER A CA 1
ATOM 830 C C . SER A 1 106 ? -3.968 -4.986 17.917 1.00 98.06 106 SER A C 1
ATOM 832 O O . SER A 1 106 ? -4.406 -3.976 17.366 1.00 98.06 106 SER A O 1
ATOM 834 N N . THR A 1 107 ? -3.524 -6.043 17.249 1.00 97.56 107 THR A N 1
ATOM 835 C CA . THR A 1 107 ? -3.461 -6.111 15.788 1.00 97.56 107 THR A CA 1
ATOM 836 C C . THR A 1 107 ? -4.431 -7.168 15.282 1.00 97.56 107 THR A C 1
ATOM 838 O O . THR A 1 107 ? -4.568 -8.226 15.893 1.00 97.56 107 THR A O 1
ATOM 841 N N . ALA A 1 108 ? -5.113 -6.886 14.177 1.00 96.88 108 ALA A N 1
ATOM 842 C CA . ALA A 1 108 ? -6.014 -7.827 13.522 1.00 96.88 108 ALA A CA 1
ATOM 843 C C . ALA A 1 108 ? -6.017 -7.615 12.003 1.00 96.88 108 ALA A C 1
ATOM 845 O O . ALA A 1 108 ? -5.487 -6.618 11.512 1.00 96.88 108 ALA A O 1
ATOM 846 N N . VAL A 1 109 ? -6.619 -8.543 11.258 1.00 97.62 109 VAL A N 1
ATOM 847 C CA . VAL A 1 109 ? -6.710 -8.468 9.794 1.00 97.62 109 VAL A CA 1
ATOM 848 C C . VAL A 1 109 ? -8.147 -8.166 9.369 1.00 97.62 109 VAL A C 1
ATOM 850 O O . VAL A 1 109 ? -9.093 -8.786 9.849 1.00 97.62 109 VAL A O 1
ATOM 853 N N . LEU A 1 110 ? -8.296 -7.199 8.467 1.00 97.75 110 LEU A N 1
ATOM 854 C CA . LEU A 1 110 ? -9.520 -6.883 7.737 1.00 97.75 110 LEU A CA 1
ATOM 855 C C . LEU A 1 110 ? -9.388 -7.429 6.314 1.00 97.75 110 LEU A C 1
ATOM 857 O O . LEU A 1 110 ? -8.456 -7.051 5.605 1.00 97.75 110 LEU A O 1
ATOM 861 N N . GLY A 1 111 ? -10.327 -8.271 5.890 1.00 97.50 111 GLY A N 1
ATOM 862 C CA . GLY A 1 111 ? -10.421 -8.741 4.506 1.00 97.50 111 GLY A CA 1
ATOM 863 C C . GLY A 1 111 ? -11.515 -8.006 3.744 1.00 97.50 111 GLY A C 1
ATOM 864 O O . GLY A 1 111 ? -12.625 -7.859 4.258 1.00 97.50 111 GLY A O 1
ATOM 865 N N . LEU A 1 112 ? -11.224 -7.584 2.516 1.00 96.50 112 LEU A N 1
ATOM 866 C CA . LEU A 1 112 ? -12.157 -6.953 1.583 1.00 96.50 112 LEU A CA 1
ATOM 867 C C . LEU A 1 112 ? -12.063 -7.666 0.235 1.00 96.50 112 LEU A C 1
ATOM 869 O O . LEU A 1 112 ? -10.971 -7.776 -0.315 1.00 96.50 112 LEU A O 1
ATOM 873 N N . ALA A 1 113 ? -13.188 -8.091 -0.330 1.00 95.25 113 ALA A N 1
ATOM 874 C CA . ALA A 1 113 ? -13.239 -8.623 -1.686 1.00 95.25 113 ALA A CA 1
ATOM 875 C C . ALA A 1 113 ? -14.158 -7.764 -2.555 1.00 95.25 113 ALA A C 1
ATOM 877 O O . ALA A 1 113 ? -15.301 -7.477 -2.189 1.00 95.25 113 ALA A O 1
ATOM 878 N N . PHE A 1 114 ? -13.647 -7.353 -3.711 1.00 93.88 114 PHE A N 1
ATOM 879 C CA . PHE A 1 114 ? -14.365 -6.566 -4.704 1.00 93.88 114 PHE A CA 1
ATOM 880 C C . PHE A 1 114 ? -14.636 -7.429 -5.936 1.00 93.88 114 PHE A C 1
ATOM 882 O O . PHE A 1 114 ? -13.731 -8.095 -6.445 1.00 93.88 114 PHE A O 1
ATOM 889 N N . SER A 1 115 ? -15.873 -7.384 -6.438 1.00 89.44 115 SER A N 1
ATOM 890 C CA . SER A 1 115 ? -16.283 -8.183 -7.603 1.00 89.44 115 SER A CA 1
ATOM 891 C C . SER A 1 115 ? -15.612 -7.752 -8.904 1.00 89.44 115 SER A C 1
ATOM 893 O O . SER A 1 115 ? -15.497 -8.556 -9.820 1.00 89.44 115 SER A O 1
ATOM 895 N N . HIS A 1 116 ? -15.180 -6.491 -8.998 1.00 89.56 116 HIS A N 1
ATOM 896 C CA . HIS A 1 116 ? -14.605 -5.934 -10.218 1.00 89.56 116 HIS A CA 1
ATOM 897 C C . HIS A 1 116 ? -13.219 -5.346 -9.928 1.00 89.56 116 HIS A C 1
ATOM 899 O O . HIS A 1 116 ? -13.118 -4.436 -9.098 1.00 89.56 116 HIS A O 1
ATOM 905 N N . PRO A 1 117 ? -12.155 -5.831 -10.595 1.00 91.50 117 PRO A N 1
ATOM 906 C CA . PRO A 1 117 ? -10.865 -5.158 -10.571 1.00 91.50 117 PRO A CA 1
ATOM 907 C C . PRO A 1 117 ? -10.953 -3.811 -11.297 1.00 91.50 117 PRO A C 1
ATOM 909 O O . PRO A 1 117 ? -11.833 -3.581 -12.128 1.00 91.50 117 PRO A O 1
ATOM 912 N N . THR A 1 118 ? -10.012 -2.914 -11.014 1.00 93.81 118 THR A N 1
ATOM 913 C CA . THR A 1 118 ? -9.958 -1.583 -11.629 1.00 93.81 118 THR A CA 1
ATOM 914 C C . THR A 1 118 ? -8.532 -1.060 -11.690 1.00 93.81 118 THR A C 1
ATOM 916 O O . THR A 1 118 ? -7.796 -1.129 -10.708 1.00 93.81 118 THR A O 1
ATOM 919 N N . ASP A 1 119 ? -8.168 -0.479 -12.831 1.00 95.25 119 ASP A N 1
ATOM 920 C CA . ASP A 1 119 ? -6.855 0.142 -13.047 1.00 95.25 119 ASP A CA 1
ATOM 921 C C . ASP A 1 119 ? -6.830 1.614 -12.612 1.00 95.25 119 ASP A C 1
ATOM 923 O O . ASP A 1 119 ? -5.788 2.264 -12.616 1.00 95.25 119 ASP A O 1
ATOM 927 N N . ARG A 1 120 ? -7.983 2.153 -12.194 1.00 94.44 120 ARG A N 1
ATOM 928 C CA . ARG A 1 120 ? -8.098 3.534 -11.722 1.00 94.44 120 ARG A CA 1
ATOM 929 C C . ARG A 1 120 ? -7.679 3.636 -10.262 1.00 94.44 120 ARG A C 1
ATOM 931 O O . ARG A 1 120 ? -8.257 2.969 -9.396 1.00 94.44 120 ARG A O 1
ATOM 938 N N . ASP A 1 121 ? -6.745 4.537 -9.976 1.00 94.94 121 ASP A N 1
ATOM 939 C CA . ASP A 1 121 ? -6.296 4.816 -8.612 1.00 94.94 121 ASP A CA 1
ATOM 940 C C . ASP A 1 121 ? -7.461 5.191 -7.692 1.00 94.94 121 ASP A C 1
ATOM 942 O O . ASP A 1 121 ? -8.329 5.988 -8.055 1.00 94.94 121 ASP A O 1
ATOM 946 N N . ARG A 1 122 ? -7.484 4.591 -6.492 1.00 92.56 122 ARG A N 1
ATOM 947 C CA . ARG A 1 122 ? -8.441 4.903 -5.414 1.00 92.56 122 ARG A CA 1
ATOM 948 C C . ARG A 1 122 ? -9.917 4.820 -5.820 1.00 92.56 122 ARG A C 1
ATOM 950 O O . ARG A 1 122 ? -10.765 5.457 -5.194 1.00 92.56 122 ARG A O 1
ATOM 957 N N . SER A 1 123 ? -10.227 4.051 -6.861 1.00 93.38 123 SER A N 1
ATOM 958 C CA . SER A 1 123 ? -11.596 3.894 -7.364 1.00 93.38 123 SER A CA 1
ATOM 959 C C . SER A 1 123 ? -12.416 2.872 -6.575 1.00 93.38 123 SER A C 1
ATOM 961 O O . SER A 1 123 ? -13.644 2.979 -6.547 1.00 93.38 123 SER A O 1
ATOM 963 N N . LEU A 1 124 ? -11.747 1.925 -5.906 1.00 93.75 124 LEU A N 1
ATOM 964 C CA . LEU A 1 124 ? -12.351 1.047 -4.906 1.00 93.75 124 LEU A CA 1
ATOM 965 C C . LEU A 1 124 ? -12.501 1.789 -3.581 1.00 93.75 124 LEU A C 1
ATOM 967 O O . LEU A 1 124 ? -11.597 2.512 -3.151 1.00 93.75 124 LEU A O 1
ATOM 971 N N . ARG A 1 125 ? -13.645 1.596 -2.924 1.00 94.31 125 ARG A N 1
ATOM 972 C CA . ARG A 1 125 ? -13.998 2.333 -1.711 1.00 94.31 125 ARG A CA 1
ATOM 973 C C . ARG A 1 125 ? -14.662 1.421 -0.693 1.00 94.31 125 ARG A C 1
ATOM 975 O O . ARG A 1 125 ? -15.678 0.809 -0.991 1.00 94.31 125 ARG A O 1
ATOM 982 N N . ALA A 1 126 ? -14.162 1.419 0.537 1.00 94.38 126 ALA A N 1
ATOM 983 C CA . ALA A 1 126 ? -14.834 0.790 1.668 1.00 94.38 126 ALA A CA 1
ATOM 984 C C . ALA A 1 126 ? -14.958 1.783 2.832 1.00 94.38 126 ALA A C 1
ATOM 986 O O . ALA A 1 126 ? -13.973 2.393 3.249 1.00 94.38 126 ALA A O 1
ATOM 987 N N . GLN A 1 127 ? -16.179 1.978 3.330 1.00 95.19 127 GLN A N 1
ATOM 988 C CA . GLN A 1 127 ? -16.471 2.901 4.425 1.00 95.19 127 GLN A CA 1
ATOM 989 C C . GLN A 1 127 ? -16.744 2.128 5.712 1.00 95.19 127 GLN A C 1
ATOM 991 O O . GLN A 1 127 ? -17.569 1.210 5.745 1.00 95.19 127 GLN A O 1
ATOM 996 N N . PHE A 1 128 ? -16.071 2.534 6.783 1.00 95.94 128 PHE A N 1
ATOM 997 C CA . PHE A 1 128 ? -16.242 1.944 8.102 1.00 95.94 128 PHE A CA 1
ATOM 998 C C . PHE A 1 128 ? -16.405 3.018 9.169 1.00 95.94 128 PHE A C 1
ATOM 1000 O O . PHE A 1 128 ? -16.095 4.191 8.987 1.00 95.94 128 PHE A O 1
ATOM 1007 N N . GLU A 1 129 ? -16.867 2.579 10.323 1.00 96.50 129 GLU A N 1
ATOM 1008 C CA . GLU A 1 129 ? -16.804 3.292 11.580 1.00 96.50 129 GLU A CA 1
ATOM 1009 C C . GLU A 1 129 ? -15.959 2.477 12.551 1.00 96.50 129 GLU A C 1
ATOM 1011 O O . GLU A 1 129 ? -16.251 1.308 12.810 1.00 96.50 129 GLU A O 1
ATOM 1016 N N . VAL A 1 130 ? -14.939 3.104 13.127 1.00 97.44 130 VAL A N 1
ATOM 1017 C CA . VAL A 1 130 ? -14.249 2.577 14.302 1.00 97.44 130 VAL A CA 1
ATOM 1018 C C . VAL A 1 130 ? -15.029 3.041 15.526 1.00 97.44 130 VAL A C 1
ATOM 1020 O O . VAL A 1 130 ? -15.063 4.238 15.826 1.00 97.44 130 VAL A O 1
ATOM 1023 N N . LYS A 1 131 ? -15.661 2.110 16.240 1.00 97.44 131 LYS A N 1
ATOM 1024 C CA . LYS A 1 131 ? -16.359 2.399 17.500 1.00 97.44 131 LYS A CA 1
ATOM 1025 C C . LYS A 1 131 ? -15.521 1.980 18.690 1.00 97.44 131 LYS A C 1
ATOM 1027 O O . LYS A 1 131 ? -14.851 0.959 18.625 1.00 97.44 131 LYS A O 1
ATOM 1032 N N . SER A 1 132 ? -15.618 2.748 19.766 1.00 97.12 132 SER A N 1
ATOM 1033 C CA . SER A 1 132 ? -15.181 2.403 21.119 1.00 97.12 132 SER A CA 1
ATOM 1034 C C . SER A 1 132 ? -16.237 2.875 22.124 1.00 97.12 132 SER A C 1
ATOM 1036 O O . SER A 1 132 ? -17.222 3.521 21.759 1.00 97.12 132 SER A O 1
ATOM 1038 N N . ASP A 1 133 ? -16.025 2.610 23.409 1.00 95.06 133 ASP A N 1
ATOM 1039 C CA . ASP A 1 133 ? -16.815 3.178 24.507 1.00 95.06 133 ASP A CA 1
ATOM 1040 C C . ASP A 1 133 ? -16.728 4.714 24.615 1.00 95.06 133 ASP A C 1
ATOM 1042 O O . ASP A 1 133 ? -17.493 5.319 25.365 1.00 95.06 133 ASP A O 1
ATOM 1046 N N . ARG A 1 134 ? -15.810 5.356 23.878 1.00 94.00 134 ARG A N 1
ATOM 1047 C CA . ARG A 1 134 ? -15.586 6.811 23.901 1.00 94.00 134 ARG A CA 1
ATOM 1048 C C . ARG A 1 134 ? -16.115 7.555 22.690 1.00 94.00 134 ARG A C 1
ATOM 1050 O O . ARG A 1 134 ? -16.230 8.775 22.750 1.00 94.00 134 ARG A O 1
ATOM 1057 N N . GLY A 1 135 ? -16.441 6.858 21.611 1.00 94.44 135 GLY A N 1
ATOM 1058 C CA . GLY A 1 135 ? -16.935 7.522 20.421 1.00 94.44 135 GLY A CA 1
ATOM 1059 C C . GLY A 1 135 ? -16.960 6.632 19.195 1.00 94.44 135 GLY A C 1
ATOM 1060 O O . GLY A 1 135 ? -16.736 5.424 19.241 1.00 94.44 135 GLY A O 1
ATOM 1061 N N . THR A 1 136 ? -17.276 7.265 18.076 1.00 96.88 136 THR A N 1
ATOM 1062 C CA . THR A 1 136 ? -17.330 6.643 16.758 1.00 96.88 136 THR A CA 1
ATOM 1063 C C . THR A 1 136 ? -16.561 7.526 15.792 1.00 96.88 136 THR A C 1
ATOM 1065 O O . THR A 1 136 ? -16.852 8.713 15.693 1.00 96.88 136 THR A O 1
ATOM 1068 N N . ASN A 1 137 ? -15.597 6.945 15.083 1.00 97.00 137 ASN A N 1
ATOM 1069 C CA . ASN A 1 137 ? -14.775 7.646 14.105 1.00 97.00 137 ASN A CA 1
ATOM 1070 C C . ASN A 1 137 ? -15.040 7.051 12.720 1.00 97.00 137 ASN A C 1
ATOM 1072 O O . ASN A 1 137 ? -14.754 5.865 12.524 1.00 97.00 137 ASN A O 1
ATOM 1076 N N . PRO A 1 138 ? -15.597 7.816 11.766 1.00 96.12 138 PRO A N 1
ATOM 1077 C CA . PRO A 1 138 ? -15.724 7.342 10.399 1.00 96.12 138 PRO A CA 1
ATOM 1078 C C . PRO A 1 138 ? -14.335 7.245 9.766 1.00 96.12 138 PRO A C 1
ATOM 1080 O O . PRO A 1 138 ? -13.515 8.152 9.897 1.00 96.12 138 PRO A O 1
ATOM 1083 N N . ILE A 1 139 ? -14.084 6.147 9.064 1.00 95.94 139 ILE A N 1
ATOM 1084 C CA . ILE A 1 139 ? -12.873 5.935 8.279 1.00 95.94 139 ILE A CA 1
ATOM 1085 C C . ILE A 1 139 ? -13.254 5.500 6.868 1.00 95.94 139 ILE A C 1
ATOM 1087 O O . ILE A 1 139 ? -14.270 4.841 6.632 1.00 95.94 139 ILE A O 1
ATOM 1091 N N . GLU A 1 140 ? -12.409 5.860 5.915 1.00 94.94 140 GLU A N 1
ATOM 1092 C CA . GLU A 1 140 ? -12.578 5.488 4.522 1.00 94.94 140 GLU A CA 1
ATOM 1093 C C . GLU A 1 140 ? -11.296 4.846 4.009 1.00 94.94 140 GLU A C 1
ATOM 1095 O O . GLU A 1 140 ? -10.215 5.428 4.077 1.00 94.94 140 GLU A O 1
ATOM 1100 N N . ILE A 1 141 ? -11.440 3.642 3.468 1.00 95.06 141 ILE A N 1
ATOM 1101 C CA . ILE A 1 141 ? -10.354 2.875 2.881 1.00 95.06 141 ILE A CA 1
ATOM 1102 C C . ILE A 1 141 ? -10.475 2.987 1.364 1.00 95.06 141 ILE A C 1
ATOM 1104 O O . ILE A 1 141 ? -11.465 2.559 0.765 1.00 95.06 141 ILE A O 1
ATOM 1108 N N . ARG A 1 142 ? -9.445 3.583 0.757 1.00 95.31 142 ARG A N 1
ATOM 1109 C CA . ARG A 1 142 ? -9.255 3.694 -0.693 1.00 95.31 142 ARG A CA 1
ATOM 1110 C C . ARG A 1 142 ? -7.890 3.123 -1.061 1.00 95.31 142 ARG A C 1
ATOM 1112 O O . ARG A 1 142 ? -6.900 3.856 -0.965 1.00 95.31 142 ARG A O 1
ATOM 1119 N N . PRO A 1 143 ? -7.831 1.846 -1.463 1.00 94.94 143 PRO A N 1
ATOM 1120 C CA . PRO A 1 143 ? -6.598 1.218 -1.904 1.00 94.94 143 PRO A CA 1
ATOM 1121 C C . PRO A 1 143 ? -5.994 2.017 -3.065 1.00 94.94 143 PRO A C 1
ATOM 1123 O O . PRO A 1 143 ? -6.670 2.225 -4.079 1.00 94.94 143 PRO A O 1
ATOM 1126 N N . PRO A 1 144 ? -4.759 2.527 -2.935 1.00 95.44 144 PRO A N 1
ATOM 1127 C CA . PRO A 1 144 ? -4.078 3.135 -4.063 1.00 95.44 144 PRO A CA 1
ATOM 1128 C C . PRO A 1 144 ? -3.674 2.046 -5.065 1.00 95.44 144 PRO A C 1
ATOM 1130 O O . PRO A 1 144 ? -3.448 0.893 -4.695 1.00 95.44 144 PRO A O 1
ATOM 1133 N N . LEU A 1 145 ? -3.534 2.418 -6.335 1.00 95.81 145 LEU A N 1
ATOM 1134 C CA . LEU A 1 145 ? -3.218 1.493 -7.422 1.00 95.81 145 LEU A CA 1
ATOM 1135 C C . LEU A 1 145 ? -1.937 0.698 -7.149 1.00 95.81 145 LEU A C 1
ATOM 1137 O O . LEU A 1 145 ? -1.897 -0.497 -7.419 1.00 95.81 145 LEU A O 1
ATOM 1141 N N . GLY A 1 146 ? -0.930 1.336 -6.541 1.00 95.44 146 GLY A N 1
ATOM 1142 C CA . GLY A 1 146 ? 0.328 0.695 -6.151 1.00 95.44 146 GLY A CA 1
ATOM 1143 C C . GLY A 1 146 ? 0.150 -0.540 -5.260 1.00 95.44 146 GLY A C 1
ATOM 1144 O O . GLY A 1 146 ? 0.917 -1.489 -5.392 1.00 95.44 146 GLY A O 1
ATOM 1145 N N . GLU A 1 147 ? -0.870 -0.561 -4.400 1.00 94.62 147 GLU A N 1
ATOM 1146 C CA . GLU A 1 147 ? -1.181 -1.692 -3.509 1.00 94.62 147 GLU A CA 1
ATOM 1147 C C . GLU A 1 147 ? -1.897 -2.827 -4.245 1.00 94.62 147 GLU A C 1
ATOM 1149 O O . GLU A 1 147 ? -1.759 -3.991 -3.883 1.00 94.62 147 GLU A O 1
ATOM 1154 N N . MET A 1 148 ? -2.638 -2.489 -5.300 1.00 94.25 148 MET A N 1
ATOM 1155 C CA . MET A 1 148 ? -3.435 -3.433 -6.086 1.00 94.25 148 MET A CA 1
ATOM 1156 C C . MET A 1 148 ? -2.658 -4.053 -7.253 1.00 94.25 148 MET A C 1
ATOM 1158 O O . MET A 1 148 ? -3.181 -4.935 -7.934 1.00 94.25 148 MET A O 1
ATOM 1162 N N . LEU A 1 149 ? -1.425 -3.603 -7.512 1.00 94.56 149 LEU A N 1
ATOM 1163 C CA . LEU A 1 149 ? -0.601 -4.167 -8.578 1.00 94.56 149 LEU A CA 1
ATOM 1164 C C . LEU A 1 149 ? -0.363 -5.661 -8.355 1.00 94.56 149 LEU A C 1
ATOM 1166 O O . LEU A 1 149 ? -0.073 -6.112 -7.243 1.00 94.56 149 LEU A O 1
ATOM 1170 N N . ARG A 1 150 ? -0.425 -6.428 -9.443 1.00 92.12 150 ARG A N 1
ATOM 1171 C CA . ARG A 1 150 ? -0.058 -7.844 -9.453 1.00 92.12 150 ARG A CA 1
ATOM 1172 C C . ARG A 1 150 ? 1.442 -7.980 -9.705 1.00 92.12 150 ARG A C 1
ATOM 1174 O O . ARG A 1 150 ? 1.997 -7.340 -10.601 1.00 92.12 150 ARG A O 1
ATOM 1181 N N . GLN A 1 151 ? 2.097 -8.830 -8.920 1.00 90.69 151 GLN A N 1
ATOM 1182 C CA . GLN A 1 151 ? 3.528 -9.096 -9.065 1.00 90.69 151 GLN A CA 1
ATOM 1183 C C . GLN A 1 151 ? 3.839 -9.809 -10.389 1.00 90.69 151 GLN A C 1
ATOM 1185 O O . GLN A 1 151 ? 3.024 -10.564 -10.917 1.00 90.69 151 GLN A O 1
ATOM 1190 N N . CYS A 1 152 ? 5.048 -9.589 -10.905 1.00 90.56 152 CYS A N 1
ATOM 1191 C CA . CYS A 1 152 ? 5.570 -10.185 -12.137 1.00 90.56 152 CYS A CA 1
ATOM 1192 C C . CYS A 1 152 ? 6.867 -10.974 -11.873 1.00 90.56 152 CYS A C 1
ATOM 1194 O O . CYS A 1 152 ? 7.911 -10.626 -12.426 1.00 90.56 152 CYS A O 1
ATOM 1196 N N . PRO A 1 153 ? 6.842 -12.037 -11.043 1.00 84.38 153 PRO A N 1
ATOM 1197 C CA . PRO A 1 153 ? 8.053 -12.732 -10.586 1.00 84.38 153 PRO A CA 1
ATOM 1198 C C . PRO A 1 153 ? 8.875 -13.388 -11.704 1.00 84.38 153 PRO A C 1
ATOM 1200 O O . PRO A 1 153 ? 10.048 -13.678 -11.503 1.00 84.38 153 PRO A O 1
ATOM 1203 N N . GLN A 1 154 ? 8.277 -13.635 -12.871 1.00 86.88 154 GLN A N 1
ATOM 1204 C CA . GLN A 1 154 ? 8.909 -14.358 -13.979 1.00 86.88 154 GLN A CA 1
ATOM 1205 C C . GLN A 1 154 ? 9.449 -13.452 -15.095 1.00 86.88 154 GLN A C 1
ATOM 1207 O O . GLN A 1 154 ? 9.993 -13.967 -16.072 1.00 86.88 154 GLN A O 1
ATOM 1212 N N . MET A 1 155 ? 9.302 -12.127 -14.980 1.00 93.69 155 MET A N 1
ATOM 1213 C CA . MET A 1 155 ? 9.729 -11.214 -16.041 1.00 93.69 155 MET A CA 1
ATOM 1214 C C . MET A 1 155 ? 11.248 -11.263 -16.221 1.00 93.69 155 MET A C 1
ATOM 1216 O O . MET A 1 155 ? 12.007 -11.063 -15.272 1.00 93.69 155 MET A O 1
ATOM 1220 N N . LYS A 1 156 ? 11.699 -11.510 -17.454 1.00 93.44 156 LYS A N 1
ATOM 1221 C CA . LYS A 1 156 ? 13.131 -11.554 -17.791 1.00 93.44 156 LYS A CA 1
ATOM 1222 C C . LYS A 1 156 ? 13.651 -10.172 -18.184 1.00 93.44 156 LYS A C 1
ATOM 1224 O O . LYS A 1 156 ? 12.904 -9.329 -18.667 1.00 93.44 156 LYS A O 1
ATOM 1229 N N . GLN A 1 157 ? 14.966 -9.967 -18.084 1.00 92.75 157 GLN A N 1
ATOM 1230 C CA . GLN A 1 157 ? 15.619 -8.719 -18.505 1.00 92.75 157 GLN A CA 1
ATOM 1231 C C . GLN A 1 157 ? 15.321 -8.335 -19.962 1.00 92.75 157 GLN A C 1
ATOM 1233 O O . GLN A 1 157 ? 15.019 -7.179 -20.241 1.00 92.75 157 GLN A O 1
ATOM 1238 N N . VAL A 1 158 ? 15.389 -9.301 -20.882 1.00 94.38 158 VAL A N 1
ATOM 1239 C CA . VAL A 1 158 ? 15.119 -9.067 -22.312 1.00 94.38 158 VAL A CA 1
ATOM 1240 C C . VAL A 1 158 ? 13.665 -8.641 -22.533 1.00 94.38 158 VAL A C 1
ATOM 1242 O O . VAL A 1 158 ? 13.394 -7.719 -23.293 1.00 94.38 158 VAL A O 1
ATOM 1245 N N . GLU A 1 159 ? 12.733 -9.271 -21.818 1.00 94.94 159 GLU A N 1
ATOM 1246 C CA . GLU A 1 159 ? 11.308 -8.937 -21.871 1.00 94.94 159 GLU A CA 1
ATOM 1247 C C . GLU A 1 159 ? 11.034 -7.541 -21.296 1.00 94.94 159 GLU A C 1
ATOM 1249 O O . GLU A 1 159 ? 10.236 -6.788 -21.852 1.00 94.94 159 GLU A O 1
ATOM 1254 N N . PHE A 1 160 ? 11.715 -7.168 -20.211 1.00 96.12 160 PHE A N 1
ATOM 1255 C CA . PHE A 1 160 ? 11.622 -5.824 -19.647 1.00 96.12 160 PHE A CA 1
ATOM 1256 C C . PHE A 1 160 ? 12.089 -4.766 -20.651 1.00 96.12 160 PHE A C 1
ATOM 1258 O O . PHE A 1 160 ? 11.364 -3.807 -20.901 1.00 96.12 160 PHE A O 1
ATOM 1265 N N . GLY A 1 161 ? 13.266 -4.964 -21.259 1.00 94.25 161 GLY A N 1
ATOM 1266 C CA . GLY A 1 161 ? 13.805 -4.057 -22.277 1.00 94.25 161 GLY A CA 1
ATOM 1267 C C . GLY A 1 161 ? 12.854 -3.891 -23.461 1.00 94.25 161 GLY A C 1
ATOM 1268 O O . GLY A 1 161 ? 12.488 -2.767 -23.793 1.00 94.25 161 GLY A O 1
ATOM 1269 N N . GLY A 1 162 ? 12.353 -5.003 -24.010 1.00 94.94 162 GLY A N 1
ATOM 1270 C CA . GLY A 1 162 ? 11.389 -4.972 -25.113 1.00 94.94 162 GLY A CA 1
ATOM 1271 C C . GLY A 1 162 ? 10.071 -4.274 -24.757 1.00 94.94 162 GLY A C 1
ATOM 1272 O O . GLY A 1 162 ? 9.512 -3.558 -25.584 1.00 94.94 162 GLY A O 1
ATOM 1273 N N . ASN A 1 163 ? 9.576 -4.415 -23.521 1.00 94.50 163 ASN A N 1
ATOM 1274 C CA . ASN A 1 163 ? 8.389 -3.681 -23.071 1.00 94.50 163 ASN A CA 1
ATOM 1275 C C . ASN A 1 163 ? 8.651 -2.178 -22.935 1.00 94.50 163 ASN A C 1
ATOM 1277 O O . ASN A 1 163 ? 7.810 -1.389 -23.352 1.00 94.50 163 ASN A O 1
ATOM 1281 N N . VAL A 1 164 ? 9.800 -1.771 -22.390 1.00 94.56 164 VAL A N 1
ATOM 1282 C CA . VAL A 1 164 ? 10.168 -0.348 -22.298 1.00 94.56 164 VAL A CA 1
ATOM 1283 C C . VAL A 1 164 ? 10.298 0.277 -23.689 1.00 94.56 164 VAL A C 1
ATOM 1285 O O . VAL A 1 164 ? 9.820 1.390 -23.895 1.00 94.56 164 VAL A O 1
ATOM 1288 N N . GLU A 1 165 ? 10.895 -0.439 -24.644 1.00 93.31 165 GLU A N 1
ATOM 1289 C CA . GLU A 1 165 ? 11.007 0.001 -26.039 1.00 93.31 165 GLU A CA 1
ATOM 1290 C C . GLU A 1 165 ? 9.639 0.104 -26.716 1.00 93.31 165 GLU A C 1
ATOM 1292 O O . GLU A 1 165 ? 9.354 1.104 -27.368 1.00 93.31 165 GLU A O 1
ATOM 1297 N N . ARG A 1 166 ? 8.762 -0.886 -26.515 1.00 94.12 166 ARG A N 1
ATOM 1298 C CA . ARG A 1 166 ? 7.391 -0.870 -27.045 1.00 94.12 166 ARG A CA 1
ATOM 1299 C C . ARG A 1 166 ? 6.559 0.282 -26.470 1.00 94.12 166 ARG A C 1
ATOM 1301 O O . ARG A 1 166 ? 5.754 0.870 -27.184 1.00 94.12 166 ARG A O 1
ATOM 1308 N N . LEU A 1 167 ? 6.739 0.595 -25.187 1.00 90.12 167 LEU A N 1
ATOM 1309 C CA . LEU A 1 167 ? 5.988 1.608 -24.436 1.00 90.12 167 LEU A CA 1
ATOM 1310 C C . LEU A 1 167 ? 6.656 2.994 -24.497 1.00 90.12 167 LEU A C 1
ATOM 1312 O O . LEU A 1 167 ? 6.774 3.694 -23.490 1.00 90.12 167 LEU A O 1
ATOM 1316 N N . HIS A 1 168 ? 7.124 3.399 -25.677 1.00 86.88 168 HIS A N 1
ATOM 1317 C CA . HIS A 1 168 ? 7.803 4.683 -25.870 1.00 86.88 168 HIS A CA 1
ATOM 1318 C C . HIS A 1 168 ? 6.860 5.838 -26.252 1.00 86.88 168 HIS A C 1
ATOM 1320 O O . HIS A 1 168 ? 7.320 6.962 -26.451 1.00 86.88 168 HIS A O 1
ATOM 1326 N N . GLY A 1 169 ? 5.559 5.578 -26.439 1.00 84.44 169 GLY A N 1
ATOM 1327 C CA . GLY A 1 169 ? 4.590 6.597 -26.844 1.00 84.44 169 GLY A CA 1
ATOM 1328 C C . GLY A 1 169 ? 4.404 7.693 -25.789 1.00 84.44 169 GLY A C 1
ATOM 1329 O O . GLY A 1 169 ? 4.537 7.450 -24.592 1.00 84.44 169 GLY A O 1
ATOM 1330 N N . ILE A 1 170 ? 4.033 8.903 -26.226 1.00 79.38 170 ILE A N 1
ATOM 1331 C CA . ILE A 1 170 ? 3.822 10.069 -25.339 1.00 79.38 170 ILE A CA 1
ATOM 1332 C C . ILE A 1 170 ? 2.773 9.771 -24.255 1.00 79.38 170 ILE A C 1
ATOM 1334 O O . ILE A 1 170 ? 2.915 10.194 -23.114 1.00 79.38 170 ILE A O 1
ATOM 1338 N N . HIS A 1 171 ? 1.738 8.999 -24.590 1.00 85.19 171 HIS A N 1
ATOM 1339 C CA . HIS A 1 171 ? 0.689 8.595 -23.649 1.00 85.19 171 HIS A CA 1
ATOM 1340 C C . HIS A 1 171 ? 1.000 7.298 -22.894 1.00 85.19 171 HIS A C 1
ATOM 1342 O O . HIS A 1 171 ? 0.162 6.830 -22.135 1.00 85.19 171 HIS A O 1
ATOM 1348 N N . GLN A 1 172 ? 2.181 6.717 -23.096 1.00 89.19 172 GLN A N 1
ATOM 1349 C CA . GLN A 1 172 ? 2.585 5.459 -22.468 1.00 89.19 172 GLN A CA 1
ATOM 1350 C C . GLN A 1 172 ? 3.738 5.636 -21.482 1.00 89.19 172 GLN A C 1
ATOM 1352 O O . GLN A 1 172 ? 4.141 4.685 -20.815 1.00 89.19 172 GLN A O 1
ATOM 1357 N N . ARG A 1 173 ? 4.298 6.847 -21.403 1.00 92.62 173 ARG A N 1
ATOM 1358 C CA . ARG A 1 173 ? 5.533 7.130 -20.689 1.00 92.62 173 ARG A CA 1
ATOM 1359 C C . ARG A 1 173 ? 5.409 8.422 -19.900 1.00 92.62 173 ARG A C 1
ATOM 1361 O O . ARG A 1 173 ? 5.098 9.470 -20.454 1.00 92.62 173 ARG A O 1
ATOM 1368 N N . THR A 1 174 ? 5.723 8.357 -18.615 1.00 95.00 174 THR A N 1
ATOM 1369 C CA . THR A 1 174 ? 5.825 9.534 -17.750 1.00 95.00 174 THR A CA 1
ATOM 1370 C C . THR A 1 174 ? 7.143 9.476 -16.990 1.00 95.00 174 THR A C 1
ATOM 1372 O O . THR A 1 174 ? 7.567 8.401 -16.555 1.00 95.00 174 THR A O 1
ATOM 1375 N N . SER A 1 175 ? 7.834 10.609 -16.869 1.00 95.62 175 SER A N 1
ATOM 1376 C CA . SER A 1 175 ? 9.059 10.705 -16.077 1.00 95.62 175 SER A CA 1
ATOM 1377 C C . SER A 1 175 ? 9.058 11.936 -15.182 1.00 95.62 175 SER A C 1
ATOM 1379 O O . SER A 1 175 ? 8.429 12.955 -15.471 1.00 95.62 175 SER A O 1
ATOM 1381 N N . THR A 1 176 ? 9.730 11.827 -14.039 1.00 96.25 176 THR A N 1
ATOM 1382 C CA . THR A 1 176 ? 9.884 12.939 -13.103 1.00 96.25 176 THR A CA 1
ATOM 1383 C C . THR A 1 176 ? 11.247 12.878 -12.437 1.00 96.25 176 THR A C 1
ATOM 1385 O O . THR A 1 176 ? 11.717 11.812 -12.030 1.00 96.25 176 THR A O 1
ATOM 1388 N N . SER A 1 177 ? 11.872 14.038 -12.287 1.00 95.38 177 SER A N 1
ATOM 1389 C CA . SER A 1 177 ? 13.086 14.169 -11.493 1.00 95.38 177 SER A CA 1
ATOM 1390 C C . SER A 1 177 ? 12.746 14.260 -10.007 1.00 95.38 177 SER A C 1
ATOM 1392 O O . SER A 1 177 ? 11.702 14.792 -9.612 1.00 95.38 177 SER A O 1
ATOM 1394 N N . PHE A 1 178 ? 13.653 13.775 -9.167 1.00 93.00 178 PHE A N 1
ATOM 1395 C CA . PHE A 1 178 ? 13.560 13.899 -7.718 1.00 93.00 178 PHE A CA 1
ATOM 1396 C C . PHE A 1 178 ? 14.919 14.239 -7.106 1.00 93.00 178 PHE A C 1
ATOM 1398 O O . PHE A 1 178 ? 15.977 13.994 -7.689 1.00 93.00 178 PHE A O 1
ATOM 1405 N N . SER A 1 179 ? 14.871 14.789 -5.898 1.00 90.19 179 SER A N 1
ATOM 1406 C CA . SER A 1 179 ? 16.020 14.925 -5.013 1.00 90.19 179 SER A CA 1
ATOM 1407 C C . SER A 1 179 ? 15.642 14.283 -3.694 1.00 90.19 179 SER A C 1
ATOM 1409 O O . SER A 1 179 ? 14.628 14.653 -3.100 1.00 90.19 179 SER A O 1
ATOM 1411 N N . MET A 1 180 ? 16.435 13.319 -3.240 1.00 84.56 180 MET A N 1
ATOM 1412 C CA . MET A 1 180 ? 16.331 12.846 -1.865 1.00 84.56 180 MET A CA 1
ATOM 1413 C C . MET A 1 180 ? 16.666 14.027 -0.945 1.00 84.56 180 MET A C 1
ATOM 1415 O O . MET A 1 180 ? 17.573 14.804 -1.255 1.00 84.56 180 MET A O 1
ATOM 1419 N N . VAL A 1 181 ? 15.885 14.219 0.122 1.00 68.50 181 VAL A N 1
ATOM 1420 C CA . VAL A 1 181 ? 16.053 15.355 1.040 1.00 68.50 181 VAL A CA 1
ATOM 1421 C C . VAL A 1 181 ? 17.488 15.359 1.568 1.00 68.50 181 VAL A C 1
ATOM 1423 O O . VAL A 1 181 ? 18.001 14.334 2.016 1.00 68.50 181 VAL A O 1
ATOM 1426 N N . ALA A 1 182 ? 18.145 16.516 1.477 1.00 51.00 182 ALA A N 1
ATOM 1427 C CA . ALA A 1 182 ? 19.491 16.741 1.985 1.00 51.00 182 ALA A CA 1
ATOM 1428 C C . ALA A 1 182 ? 19.469 16.808 3.523 1.00 51.00 182 ALA A C 1
ATOM 1430 O O . ALA A 1 182 ? 19.546 17.880 4.111 1.00 51.00 182 ALA A O 1
ATOM 1431 N N . GLY A 1 183 ? 19.304 15.658 4.174 1.00 55.72 183 GLY A N 1
ATOM 1432 C CA . GLY A 1 183 ? 19.607 15.470 5.592 1.00 55.72 183 GLY A CA 1
ATOM 1433 C C . GLY A 1 183 ? 20.978 14.815 5.778 1.00 55.72 183 GLY A C 1
ATOM 1434 O O . GLY A 1 183 ? 21.545 14.257 4.836 1.00 55.72 183 GLY A O 1
ATOM 1435 N N . GLU A 1 184 ? 21.501 14.819 7.009 1.00 49.41 184 GLU A N 1
ATOM 1436 C CA . GLU A 1 184 ? 22.776 14.173 7.394 1.00 49.41 184 GLU A CA 1
ATOM 1437 C C . GLU A 1 184 ? 22.846 12.665 7.062 1.00 49.41 184 GLU A C 1
ATOM 1439 O O . GLU A 1 184 ? 23.923 12.071 7.088 1.00 49.41 184 GLU A O 1
ATOM 1444 N N . GLN A 1 185 ? 21.715 12.053 6.700 1.00 54.97 185 GLN A N 1
ATOM 1445 C CA . GLN A 1 185 ? 21.561 10.634 6.385 1.00 54.97 185 GLN A CA 1
ATOM 1446 C C . GLN A 1 185 ? 21.533 10.318 4.880 1.00 54.97 185 GLN A C 1
ATOM 1448 O O . GLN A 1 185 ? 21.014 9.274 4.486 1.00 54.97 185 GLN A O 1
ATOM 1453 N N . HIS A 1 186 ? 22.082 11.177 4.010 1.00 62.44 186 HIS A N 1
ATOM 1454 C CA . HIS A 1 186 ? 22.318 10.756 2.625 1.00 62.44 186 HIS A CA 1
ATOM 1455 C C . HIS A 1 186 ? 23.286 9.553 2.619 1.00 62.44 186 HIS A C 1
ATOM 1457 O O . HIS A 1 186 ? 24.415 9.673 3.116 1.00 62.44 186 HIS A O 1
ATOM 1463 N N . PRO A 1 187 ? 22.880 8.385 2.084 1.00 65.94 187 PRO A N 1
ATOM 1464 C CA . PRO A 1 187 ? 23.738 7.212 2.054 1.00 65.94 187 PRO A CA 1
ATOM 1465 C C . PRO A 1 187 ? 24.907 7.454 1.096 1.00 65.94 187 PRO A C 1
ATOM 1467 O O . PRO A 1 187 ? 24.785 7.363 -0.127 1.00 65.94 187 PRO A O 1
ATOM 1470 N N . ARG A 1 188 ? 26.083 7.726 1.672 1.00 72.44 188 ARG A N 1
ATOM 1471 C CA . ARG A 1 188 ? 27.326 7.960 0.917 1.00 72.44 188 ARG A CA 1
ATOM 1472 C C . ARG A 1 188 ? 27.815 6.706 0.193 1.00 72.44 188 ARG A C 1
ATOM 1474 O O . ARG A 1 188 ? 28.623 6.803 -0.733 1.00 72.44 188 ARG A O 1
ATOM 1481 N N . LYS A 1 189 ? 27.359 5.518 0.606 1.00 85.56 189 LYS A N 1
ATOM 1482 C CA . LYS A 1 189 ? 27.712 4.256 -0.045 1.00 85.56 189 LYS A CA 1
ATOM 1483 C C . LYS A 1 189 ? 26.666 3.875 -1.084 1.00 85.56 189 LYS A C 1
ATOM 1485 O O . LYS A 1 189 ? 25.479 3.774 -0.795 1.00 85.56 189 LYS A O 1
ATOM 1490 N N . TRP A 1 190 ? 27.155 3.528 -2.274 1.00 87.56 190 TRP A N 1
ATOM 1491 C CA . TRP A 1 190 ? 26.362 3.009 -3.391 1.00 87.56 190 TRP A CA 1
ATOM 1492 C C . TRP A 1 190 ? 25.334 1.947 -2.980 1.00 87.56 190 TRP A C 1
ATOM 1494 O O . TRP A 1 190 ? 24.175 2.029 -3.363 1.00 87.56 190 TRP A O 1
ATOM 1504 N N . LYS A 1 191 ? 25.766 0.940 -2.212 1.00 88.69 191 LYS A N 1
ATOM 1505 C CA . LYS A 1 191 ? 24.920 -0.197 -1.833 1.00 88.69 191 LYS A CA 1
ATOM 1506 C C . LYS A 1 191 ? 23.751 0.235 -0.939 1.00 88.69 191 LYS A C 1
ATOM 1508 O O . LYS A 1 191 ? 22.617 -0.129 -1.221 1.00 88.69 191 LYS A O 1
ATOM 1513 N N . GLU A 1 192 ? 24.038 1.064 0.064 1.00 88.69 192 GLU A N 1
ATOM 1514 C CA . GLU A 1 192 ? 23.052 1.570 1.028 1.00 88.69 192 GLU A CA 1
ATOM 1515 C C . GLU A 1 192 ? 21.970 2.405 0.329 1.00 88.69 192 GLU A C 1
ATOM 1517 O O . GLU A 1 192 ? 20.786 2.232 0.601 1.00 88.69 192 GLU A O 1
ATOM 1522 N N . LEU A 1 193 ? 22.353 3.254 -0.636 1.00 89.38 193 LEU A N 1
ATOM 1523 C CA . LEU A 1 193 ? 21.401 4.038 -1.429 1.00 89.38 193 LEU A CA 1
ATOM 1524 C C . LEU A 1 193 ? 20.348 3.158 -2.105 1.00 89.38 193 LEU A C 1
ATOM 1526 O O . LEU A 1 193 ? 19.155 3.446 -2.036 1.00 89.38 193 LEU A O 1
ATOM 1530 N N . TRP A 1 194 ? 20.793 2.110 -2.794 1.00 91.44 194 TRP A N 1
ATOM 1531 C CA . TRP A 1 194 ? 19.892 1.270 -3.574 1.00 91.44 194 TRP A CA 1
ATOM 1532 C C . TRP A 1 194 ? 19.050 0.344 -2.711 1.00 91.44 194 TRP A C 1
ATOM 1534 O O . TRP A 1 194 ? 17.897 0.111 -3.060 1.00 91.44 194 TRP A O 1
ATOM 1544 N N . GLU A 1 195 ? 19.580 -0.121 -1.579 1.00 90.19 195 GLU A N 1
ATOM 1545 C CA . GLU A 1 195 ? 18.793 -0.840 -0.574 1.00 90.19 195 GLU A CA 1
ATOM 1546 C C . GLU A 1 195 ? 17.667 0.052 -0.030 1.00 90.19 195 GLU A C 1
ATOM 1548 O O . GLU A 1 195 ? 16.509 -0.364 -0.036 1.00 90.19 195 GLU A O 1
ATOM 1553 N N . ILE A 1 196 ? 17.971 1.306 0.327 1.00 89.50 196 ILE A N 1
ATOM 1554 C CA . ILE A 1 196 ? 16.979 2.277 0.814 1.00 89.50 196 ILE A CA 1
ATOM 1555 C C . ILE A 1 196 ? 15.931 2.593 -0.258 1.00 89.50 196 ILE A C 1
ATOM 1557 O O . ILE A 1 196 ? 14.737 2.577 0.028 1.00 89.50 196 ILE A O 1
ATOM 1561 N N . LEU A 1 197 ? 16.346 2.883 -1.496 1.00 91.38 197 LEU A N 1
ATOM 1562 C CA . LEU A 1 197 ? 15.409 3.185 -2.582 1.00 91.38 197 LEU A CA 1
ATOM 1563 C C . LEU A 1 197 ? 14.504 1.994 -2.894 1.00 91.38 197 LEU A C 1
ATOM 1565 O O . LEU A 1 197 ? 13.295 2.164 -3.059 1.00 91.38 197 LEU A O 1
ATOM 1569 N N . GLN A 1 198 ? 15.077 0.792 -2.960 1.00 92.25 198 GLN A N 1
ATOM 1570 C CA . GLN A 1 198 ? 14.313 -0.422 -3.200 1.00 92.25 198 GLN A CA 1
ATOM 1571 C C . GLN A 1 198 ? 13.311 -0.666 -2.071 1.00 92.25 198 GLN A C 1
ATOM 1573 O O . GLN A 1 198 ? 12.155 -0.956 -2.366 1.00 92.25 198 GLN A O 1
ATOM 1578 N N . ASP A 1 199 ? 13.721 -0.534 -0.809 1.00 89.69 199 ASP A N 1
ATOM 1579 C CA . ASP A 1 199 ? 12.828 -0.707 0.335 1.00 89.69 199 ASP A CA 1
ATOM 1580 C C . ASP A 1 199 ? 11.698 0.332 0.326 1.00 89.69 199 ASP A C 1
ATOM 1582 O O . ASP A 1 199 ? 10.523 -0.034 0.314 1.00 89.69 199 ASP A O 1
ATOM 1586 N N . ARG A 1 200 ? 12.026 1.622 0.172 1.00 91.06 200 ARG A N 1
ATOM 1587 C CA . ARG A 1 200 ? 11.040 2.713 0.088 1.00 91.06 200 ARG A CA 1
ATOM 1588 C C . ARG A 1 200 ? 9.999 2.467 -1.002 1.00 91.06 200 ARG A C 1
ATOM 1590 O O . ARG A 1 200 ? 8.799 2.579 -0.744 1.00 91.06 200 ARG A O 1
ATOM 1597 N N . ILE A 1 201 ? 10.433 2.099 -2.208 1.00 93.44 201 ILE A N 1
ATOM 1598 C CA . ILE A 1 201 ? 9.520 1.813 -3.323 1.00 93.44 201 ILE A CA 1
ATOM 1599 C C . ILE A 1 201 ? 8.681 0.571 -3.025 1.00 93.44 201 ILE A C 1
ATOM 1601 O O . ILE A 1 201 ? 7.458 0.608 -3.178 1.00 93.44 201 ILE A O 1
ATOM 1605 N N . ARG A 1 202 ? 9.307 -0.511 -2.549 1.00 90.88 202 ARG A N 1
ATOM 1606 C CA . ARG A 1 202 ? 8.606 -1.754 -2.212 1.00 90.88 202 ARG A CA 1
ATOM 1607 C C . ARG A 1 202 ? 7.672 -1.602 -1.024 1.00 90.88 202 ARG A C 1
ATOM 1609 O O . ARG A 1 202 ? 6.751 -2.392 -0.934 1.00 90.88 202 ARG A O 1
ATOM 1616 N N . LYS A 1 203 ? 7.814 -0.596 -0.162 1.00 91.25 203 LYS A N 1
ATOM 1617 C CA . LYS A 1 203 ? 6.823 -0.269 0.877 1.00 91.25 203 LYS A CA 1
ATOM 1618 C C . LYS A 1 203 ? 5.609 0.482 0.336 1.00 91.25 203 LYS A C 1
ATOM 1620 O O . LYS A 1 203 ? 4.537 0.399 0.924 1.00 91.25 203 LYS A O 1
ATOM 1625 N N . HIS A 1 204 ? 5.711 1.136 -0.817 1.00 92.25 204 HIS A N 1
ATOM 1626 C CA . HIS A 1 204 ? 4.614 1.934 -1.377 1.00 92.25 204 HIS A CA 1
ATOM 1627 C C . HIS A 1 204 ? 3.907 1.271 -2.565 1.00 92.25 204 HIS A C 1
ATOM 1629 O O . HIS A 1 204 ? 2.732 1.547 -2.794 1.00 92.25 204 HIS A O 1
ATOM 1635 N N . ALA A 1 205 ? 4.584 0.390 -3.305 1.00 94.38 205 ALA A N 1
ATOM 1636 C CA . ALA A 1 205 ? 4.009 -0.304 -4.453 1.00 94.38 205 ALA A CA 1
ATOM 1637 C C . ALA A 1 205 ? 4.381 -1.792 -4.477 1.00 94.38 205 ALA A C 1
ATOM 1639 O O . ALA A 1 205 ? 5.521 -2.171 -4.195 1.00 94.38 205 ALA A O 1
ATOM 1640 N N . ASN A 1 206 ? 3.431 -2.637 -4.881 1.00 94.19 206 ASN A N 1
ATOM 1641 C CA . ASN A 1 206 ? 3.596 -4.080 -5.030 1.00 94.19 206 ASN A CA 1
ATOM 1642 C C . ASN A 1 206 ? 4.317 -4.449 -6.342 1.00 94.19 206 ASN A C 1
ATOM 1644 O O . ASN A 1 206 ? 3.804 -5.193 -7.178 1.00 94.19 206 ASN A O 1
ATOM 1648 N N . LEU A 1 207 ? 5.511 -3.889 -6.535 1.00 94.62 207 LEU A N 1
ATOM 1649 C CA . LEU A 1 207 ? 6.350 -4.116 -7.708 1.00 94.62 207 LEU A CA 1
ATOM 1650 C C . LEU A 1 207 ? 7.367 -5.237 -7.461 1.00 94.62 207 LEU A C 1
ATOM 1652 O O . LEU A 1 207 ? 7.907 -5.406 -6.365 1.00 94.62 207 LEU A O 1
ATOM 1656 N N . THR A 1 208 ? 7.676 -5.978 -8.518 1.00 93.94 208 THR A N 1
ATOM 1657 C CA . THR A 1 208 ? 8.713 -7.008 -8.539 1.00 93.94 208 THR A CA 1
ATOM 1658 C C . THR A 1 208 ? 10.026 -6.419 -9.037 1.00 93.94 208 THR A C 1
ATOM 1660 O O . THR A 1 208 ? 10.057 -5.768 -10.076 1.00 93.94 208 THR A O 1
ATOM 1663 N N . LEU A 1 209 ? 11.125 -6.672 -8.322 1.00 94.56 209 LEU A N 1
ATOM 1664 C CA . LEU A 1 209 ? 12.471 -6.369 -8.809 1.00 94.56 209 LEU A CA 1
ATOM 1665 C C . LEU A 1 209 ? 12.808 -7.275 -9.996 1.00 94.56 209 LEU A C 1
ATOM 1667 O O . LEU A 1 209 ? 12.821 -8.492 -9.837 1.00 94.56 209 LEU A O 1
ATOM 1671 N N . VAL A 1 210 ? 13.120 -6.680 -11.146 1.00 95.31 210 VAL A N 1
ATOM 1672 C CA . VAL A 1 210 ? 13.533 -7.417 -12.349 1.00 95.31 210 VAL A CA 1
ATOM 1673 C C . VAL A 1 210 ? 15.051 -7.418 -12.474 1.00 95.31 210 VAL A C 1
ATOM 1675 O O . VAL A 1 210 ? 15.657 -8.466 -12.672 1.00 95.31 210 VAL A O 1
ATOM 1678 N N . ILE A 1 211 ? 15.679 -6.244 -12.336 1.00 92.25 211 ILE A N 1
ATOM 1679 C CA . ILE A 1 211 ? 17.134 -6.089 -12.457 1.00 92.25 211 ILE A CA 1
ATOM 1680 C C . ILE A 1 211 ? 17.625 -5.192 -11.318 1.00 92.25 211 ILE A C 1
ATOM 1682 O O . ILE A 1 211 ? 17.208 -4.029 -11.247 1.00 92.25 211 ILE A O 1
ATOM 1686 N N . PRO A 1 212 ? 18.489 -5.702 -10.418 1.00 91.50 212 PRO A N 1
ATOM 1687 C CA . PRO A 1 212 ? 19.111 -4.873 -9.400 1.00 91.50 212 PRO A CA 1
ATOM 1688 C C . PRO A 1 212 ? 20.119 -3.900 -10.030 1.00 91.50 212 PRO A C 1
ATOM 1690 O O . PRO A 1 212 ? 20.798 -4.253 -10.998 1.00 91.50 212 PRO A O 1
ATOM 1693 N N . PRO A 1 213 ? 20.275 -2.697 -9.460 1.00 92.50 213 PRO A N 1
ATOM 1694 C CA . PRO A 1 213 ? 21.265 -1.734 -9.920 1.00 92.50 213 PRO A CA 1
ATOM 1695 C C . PRO A 1 213 ? 22.685 -2.266 -9.691 1.00 92.50 213 PRO A C 1
ATOM 1697 O O . PRO A 1 213 ? 23.009 -2.839 -8.647 1.00 92.50 213 PRO A O 1
ATOM 1700 N N . THR A 1 214 ? 23.572 -2.030 -10.654 1.00 92.00 214 THR A N 1
ATOM 1701 C CA . THR A 1 214 ? 24.990 -2.407 -10.576 1.00 92.00 214 THR A CA 1
ATOM 1702 C C . THR A 1 214 ? 25.874 -1.170 -10.668 1.00 92.00 214 THR A C 1
ATOM 1704 O O . THR A 1 214 ? 25.452 -0.124 -11.146 1.00 92.00 214 THR A O 1
ATOM 1707 N N . LYS A 1 215 ? 27.148 -1.270 -10.269 1.00 87.44 215 LYS A N 1
ATOM 1708 C CA . LYS A 1 215 ? 28.087 -0.136 -10.391 1.00 87.44 215 LYS A CA 1
ATOM 1709 C C . LYS A 1 215 ? 28.249 0.372 -11.833 1.00 87.44 215 LYS A C 1
ATOM 1711 O O . LYS A 1 215 ? 28.613 1.527 -12.017 1.00 87.44 215 LYS A O 1
ATOM 1716 N N . LYS A 1 216 ? 28.032 -0.495 -12.829 1.00 87.75 216 LYS A N 1
ATOM 1717 C CA . LYS A 1 216 ? 28.111 -0.153 -14.258 1.00 87.75 216 LYS A CA 1
ATOM 1718 C C . LYS A 1 216 ? 26.784 0.373 -14.805 1.00 87.75 216 LYS A C 1
ATOM 1720 O O . LYS A 1 216 ? 26.791 1.133 -15.762 1.00 87.75 216 LYS A O 1
ATOM 1725 N N . ASP A 1 217 ? 25.676 -0.039 -14.201 1.00 88.38 217 ASP A N 1
ATOM 1726 C CA . ASP A 1 217 ? 24.321 0.266 -14.645 1.00 88.38 217 ASP A CA 1
ATOM 1727 C C . ASP A 1 217 ? 23.478 0.710 -13.448 1.00 88.38 217 ASP A C 1
ATOM 1729 O O . ASP A 1 217 ? 22.937 -0.096 -12.686 1.00 88.38 217 ASP A O 1
ATOM 1733 N N . ALA A 1 218 ? 23.441 2.028 -13.267 1.00 91.62 218 ALA A N 1
ATOM 1734 C CA . ALA A 1 218 ? 22.885 2.735 -12.123 1.00 91.62 218 ALA A CA 1
ATOM 1735 C C . ALA A 1 218 ? 21.353 2.837 -12.143 1.00 91.62 218 ALA A C 1
ATOM 1737 O O . ALA A 1 218 ? 20.794 3.899 -11.857 1.00 91.62 218 ALA A O 1
ATOM 1738 N N . VAL A 1 219 ? 20.685 1.757 -12.538 1.00 95.31 219 VAL A N 1
ATOM 1739 C CA . VAL A 1 219 ? 19.252 1.749 -12.821 1.00 95.31 219 VAL A CA 1
ATOM 1740 C C . VAL A 1 219 ? 18.595 0.592 -12.086 1.00 95.31 219 VAL A C 1
ATOM 1742 O O . VAL A 1 219 ? 18.873 -0.578 -12.345 1.00 95.31 219 VAL A O 1
ATOM 1745 N N . LEU A 1 220 ? 17.696 0.931 -11.169 1.00 95.75 220 LEU A N 1
ATOM 1746 C CA . LEU A 1 220 ? 16.796 -0.017 -10.530 1.00 95.75 220 LEU A CA 1
ATOM 1747 C C . LEU A 1 220 ? 15.605 -0.252 -11.460 1.00 95.75 220 LEU A C 1
ATOM 1749 O O . LEU A 1 220 ? 14.926 0.705 -11.832 1.00 95.75 220 LEU A O 1
ATOM 1753 N N . ARG A 1 221 ? 15.347 -1.513 -11.824 1.00 96.81 221 ARG A N 1
ATOM 1754 C CA . ARG A 1 221 ? 14.251 -1.873 -12.735 1.00 96.81 221 ARG A CA 1
ATOM 1755 C C . ARG A 1 221 ? 13.246 -2.778 -12.053 1.00 96.81 221 ARG A C 1
ATOM 1757 O O . ARG A 1 221 ? 13.588 -3.854 -11.557 1.00 96.81 221 ARG A O 1
ATOM 1764 N N . LEU A 1 222 ? 12.006 -2.317 -12.035 1.00 97.19 222 LEU A N 1
ATOM 1765 C CA . LEU A 1 222 ? 10.891 -2.916 -11.319 1.00 97.19 222 LEU A CA 1
ATOM 1766 C C . LEU A 1 222 ? 9.709 -3.079 -12.274 1.00 97.19 222 LEU A C 1
ATOM 1768 O O . LEU 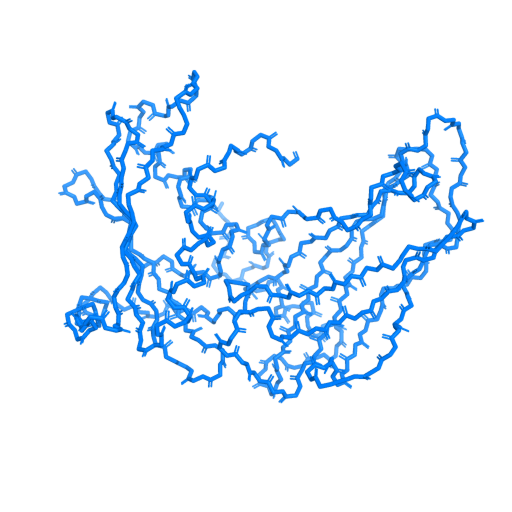A 1 222 ? 9.501 -2.235 -13.142 1.00 97.19 222 LEU A O 1
ATOM 1772 N N . ALA A 1 223 ? 8.912 -4.126 -12.098 1.00 97.19 223 ALA A N 1
ATOM 1773 C CA . ALA A 1 223 ? 7.745 -4.379 -12.933 1.00 97.19 223 ALA A CA 1
ATOM 1774 C C . ALA A 1 223 ? 6.514 -4.778 -12.122 1.00 97.19 223 ALA A C 1
ATOM 1776 O O . ALA A 1 223 ? 6.616 -5.347 -11.034 1.00 97.19 223 ALA A O 1
ATOM 1777 N N . GLY A 1 224 ? 5.343 -4.502 -12.681 1.00 96.31 224 GLY A N 1
ATOM 1778 C CA . GLY A 1 224 ? 4.055 -4.927 -12.149 1.00 96.31 224 GLY A CA 1
ATOM 1779 C C . GLY A 1 224 ? 3.034 -5.112 -13.263 1.00 96.31 224 GLY A C 1
ATOM 1780 O O . GLY A 1 224 ? 3.300 -4.815 -14.428 1.00 96.31 224 GLY A O 1
ATOM 1781 N N . ARG A 1 225 ? 1.857 -5.610 -12.893 1.00 95.88 225 ARG A N 1
ATOM 1782 C CA . ARG A 1 225 ? 0.695 -5.725 -13.773 1.00 95.88 225 ARG A CA 1
ATOM 1783 C C . ARG A 1 225 ? -0.489 -4.991 -13.183 1.00 95.88 225 ARG A C 1
ATOM 1785 O O . ARG A 1 225 ? -0.742 -5.076 -11.979 1.00 95.88 225 ARG A O 1
ATOM 1792 N N . LEU A 1 226 ? -1.219 -4.315 -14.055 1.00 96.12 226 LEU A N 1
ATOM 1793 C CA . LEU A 1 226 ? -2.492 -3.702 -13.727 1.00 96.12 226 LEU A CA 1
ATOM 1794 C C . LEU A 1 226 ? -3.525 -4.767 -13.315 1.00 96.12 226 LEU A C 1
ATOM 1796 O O . LEU A 1 226 ? -3.568 -5.842 -13.923 1.00 96.12 226 LEU A O 1
ATOM 1800 N N . PRO A 1 227 ? -4.327 -4.516 -12.267 1.00 93.69 227 PRO A N 1
ATOM 1801 C CA . PRO A 1 227 ? -5.235 -5.517 -11.713 1.00 93.69 227 PRO A CA 1
ATOM 1802 C C . PRO A 1 227 ? -6.383 -5.912 -12.653 1.00 93.69 227 PRO A C 1
ATOM 1804 O O . PRO A 1 227 ? -6.795 -7.071 -12.607 1.00 93.69 227 PRO A O 1
ATOM 1807 N N . ALA A 1 228 ? -6.903 -4.996 -13.479 1.00 94.12 228 ALA A N 1
ATOM 1808 C CA . ALA A 1 228 ? -8.036 -5.249 -14.371 1.00 94.12 228 ALA A CA 1
ATOM 1809 C C . ALA A 1 228 ? -7.592 -5.621 -15.785 1.00 94.12 228 ALA A C 1
ATOM 1811 O O . ALA A 1 228 ? -7.934 -6.699 -16.265 1.00 94.12 228 ALA A O 1
ATOM 1812 N N . SER A 1 229 ? -6.816 -4.760 -16.448 1.00 95.00 229 SER A N 1
ATOM 1813 C CA . SER A 1 229 ? -6.368 -5.010 -17.827 1.00 95.00 229 SER A CA 1
ATOM 1814 C C . SER A 1 229 ? -5.265 -6.061 -17.933 1.00 95.00 229 SER A C 1
ATOM 1816 O O . SER A 1 229 ? -5.026 -6.595 -19.014 1.00 95.00 229 SER A O 1
ATOM 1818 N N . GLY A 1 230 ? -4.537 -6.328 -16.843 1.00 94.38 230 GLY A N 1
ATOM 1819 C CA . GLY A 1 230 ? -3.305 -7.115 -16.894 1.00 94.38 230 GLY A CA 1
ATOM 1820 C C . GLY A 1 230 ? -2.152 -6.404 -17.612 1.00 94.38 230 GLY A C 1
ATOM 1821 O O . GLY A 1 230 ? -1.117 -7.032 -17.839 1.00 94.38 230 GLY A O 1
ATOM 1822 N N . GLY A 1 231 ? -2.314 -5.120 -17.961 1.00 95.00 231 GLY A N 1
ATOM 1823 C CA . GLY A 1 231 ? -1.307 -4.312 -18.642 1.00 95.00 231 GLY A CA 1
ATOM 1824 C C . GLY A 1 231 ? 0.013 -4.269 -17.876 1.00 95.00 231 GLY A C 1
ATOM 1825 O O . GLY A 1 231 ? 0.031 -4.180 -16.646 1.00 95.00 231 GLY A O 1
ATOM 1826 N N . ILE A 1 232 ? 1.123 -4.361 -18.608 1.00 96.31 232 ILE A N 1
ATOM 1827 C CA . ILE A 1 232 ? 2.469 -4.336 -18.032 1.00 96.31 232 ILE A CA 1
ATOM 1828 C C . ILE A 1 232 ? 2.835 -2.911 -17.627 1.00 96.31 232 ILE A C 1
ATOM 1830 O O . ILE A 1 232 ? 2.678 -1.972 -18.405 1.00 96.31 232 ILE A O 1
ATOM 1834 N N . ILE A 1 233 ? 3.386 -2.787 -16.422 1.00 97.00 233 ILE A N 1
ATOM 1835 C CA . ILE A 1 233 ? 4.008 -1.571 -15.919 1.00 97.00 233 ILE A CA 1
ATOM 1836 C C . ILE A 1 233 ? 5.501 -1.833 -15.769 1.00 97.00 233 ILE A C 1
ATOM 1838 O O . ILE A 1 233 ? 5.903 -2.740 -15.035 1.00 97.00 233 ILE A O 1
ATOM 1842 N N . CYS A 1 234 ? 6.315 -1.006 -16.414 1.00 97.69 234 CYS A N 1
ATOM 1843 C CA . CYS A 1 234 ? 7.763 -0.987 -16.245 1.00 97.69 234 CYS A CA 1
ATOM 1844 C C . CYS A 1 234 ? 8.167 0.295 -15.521 1.00 97.69 234 CYS A C 1
ATOM 1846 O O . CYS A 1 234 ? 7.740 1.386 -15.891 1.00 97.69 234 CYS A O 1
ATOM 1848 N N . VAL A 1 235 ? 9.004 0.168 -14.498 1.00 97.81 235 VAL A N 1
ATOM 1849 C CA . VAL A 1 235 ? 9.525 1.293 -13.725 1.00 97.81 235 VAL A CA 1
ATOM 1850 C C . VAL A 1 235 ? 11.044 1.250 -13.764 1.00 97.81 235 VAL A C 1
ATOM 1852 O O . VAL A 1 235 ? 11.646 0.247 -13.375 1.00 97.81 235 VAL A O 1
ATOM 1855 N N . GLU A 1 236 ? 11.664 2.343 -14.198 1.00 97.50 236 GLU A N 1
ATOM 1856 C CA . GLU A 1 236 ? 13.099 2.565 -14.032 1.00 97.50 236 GLU A CA 1
ATOM 1857 C C . GLU A 1 236 ? 13.334 3.685 -13.022 1.00 97.50 236 GLU A C 1
ATOM 1859 O O . GLU A 1 236 ? 12.713 4.745 -13.096 1.00 97.50 236 GLU A O 1
ATOM 1864 N N . VAL A 1 237 ? 14.262 3.474 -12.094 1.00 97.12 237 VAL A N 1
ATOM 1865 C CA . VAL A 1 237 ? 14.716 4.513 -11.168 1.00 97.12 237 VAL A CA 1
ATOM 1866 C C . VAL A 1 237 ? 16.214 4.684 -11.320 1.00 97.12 237 VAL A C 1
ATOM 1868 O O . VAL A 1 237 ? 16.987 3.745 -11.120 1.00 97.12 237 VAL A O 1
ATOM 1871 N N . ARG A 1 238 ? 16.621 5.901 -11.673 1.00 95.75 238 ARG A N 1
ATOM 1872 C CA . ARG A 1 238 ? 18.017 6.315 -11.817 1.00 95.75 238 ARG A CA 1
ATOM 1873 C C . ARG A 1 238 ? 18.337 7.267 -10.684 1.00 95.75 238 ARG A C 1
ATOM 1875 O O . ARG A 1 238 ? 17.569 8.188 -10.436 1.00 95.75 238 ARG A O 1
ATOM 1882 N N . CYS A 1 239 ? 19.453 7.063 -9.996 1.00 92.38 239 CYS A N 1
ATOM 1883 C CA . CYS A 1 239 ? 19.851 7.934 -8.897 1.00 92.38 239 CYS A CA 1
ATOM 1884 C C . CYS A 1 239 ? 21.371 8.056 -8.819 1.00 92.38 239 CYS A C 1
ATOM 1886 O O . CYS A 1 239 ? 22.108 7.068 -8.886 1.00 92.38 239 CYS A O 1
ATOM 1888 N N . SER A 1 240 ? 21.845 9.287 -8.659 1.00 89.31 240 SER A N 1
ATOM 1889 C CA . SER A 1 240 ? 23.245 9.584 -8.403 1.00 89.31 240 SER A CA 1
ATOM 1890 C C . SER A 1 240 ? 23.537 9.459 -6.911 1.00 89.31 240 SER A C 1
ATOM 1892 O O . SER A 1 240 ? 23.077 10.256 -6.097 1.00 89.31 240 SER A O 1
ATOM 1894 N N . HIS A 1 241 ? 24.398 8.509 -6.548 1.00 85.94 241 HIS A N 1
ATOM 1895 C CA . HIS A 1 241 ? 24.875 8.359 -5.169 1.00 85.94 241 HIS A CA 1
ATOM 1896 C C . HIS A 1 241 ? 25.737 9.522 -4.665 1.00 85.94 241 HIS A C 1
ATOM 1898 O O . HIS A 1 241 ? 26.039 9.570 -3.481 1.00 85.94 241 HIS A O 1
ATOM 1904 N N . LYS A 1 242 ? 26.164 10.443 -5.535 1.00 85.19 242 LYS A N 1
ATOM 1905 C CA . LYS A 1 242 ? 26.944 11.617 -5.120 1.00 85.19 242 LYS A CA 1
ATOM 1906 C C . LYS A 1 242 ? 26.056 12.789 -4.719 1.00 85.19 242 LYS A C 1
ATOM 1908 O O . LYS A 1 242 ? 26.416 13.547 -3.831 1.00 85.19 242 LYS A O 1
ATOM 1913 N N . THR A 1 243 ? 24.932 12.952 -5.409 1.00 86.69 243 THR A N 1
ATOM 1914 C CA . THR A 1 243 ? 24.060 14.128 -5.280 1.00 86.69 243 THR A CA 1
ATOM 1915 C C . THR A 1 243 ? 22.716 13.797 -4.643 1.00 86.69 243 THR A C 1
ATOM 1917 O O . THR A 1 243 ? 22.016 14.706 -4.221 1.00 86.69 243 THR A O 1
ATOM 1920 N N . GLY A 1 244 ? 22.319 12.519 -4.603 1.00 86.12 244 GLY A N 1
ATOM 1921 C CA . GLY A 1 244 ? 20.977 12.105 -4.180 1.00 86.12 244 GLY A CA 1
ATOM 1922 C C . GLY A 1 244 ? 19.870 12.521 -5.148 1.00 86.12 244 GLY A C 1
ATOM 1923 O O . GLY A 1 244 ? 18.692 12.397 -4.820 1.00 86.12 244 GLY A O 1
ATOM 1924 N N . THR A 1 245 ? 20.236 13.018 -6.330 1.00 90.94 245 THR A N 1
ATOM 1925 C CA . THR A 1 245 ? 19.300 13.414 -7.381 1.00 90.94 245 THR A CA 1
ATOM 1926 C C . THR A 1 245 ? 19.120 12.289 -8.386 1.00 90.94 245 THR A C 1
ATOM 1928 O O . THR A 1 245 ? 20.048 11.521 -8.665 1.00 90.94 245 THR A O 1
ATOM 1931 N N . GLY A 1 246 ? 17.917 12.186 -8.934 1.00 93.75 246 GLY A N 1
ATOM 1932 C CA . GLY A 1 246 ? 17.548 11.083 -9.800 1.00 93.75 246 GLY A CA 1
ATOM 1933 C C . GLY A 1 246 ? 16.335 11.363 -10.670 1.00 93.75 246 GLY A C 1
ATOM 1934 O O . GLY A 1 246 ? 15.757 12.449 -10.641 1.00 93.75 246 GLY A O 1
ATOM 1935 N N . GLU A 1 247 ? 15.960 10.349 -11.436 1.00 96.75 247 GLU A N 1
ATOM 1936 C CA . GLU A 1 247 ? 14.789 10.328 -12.304 1.00 96.75 247 GLU A CA 1
ATOM 1937 C C . GLU A 1 247 ? 14.029 9.019 -12.079 1.00 96.75 247 GLU A C 1
ATOM 1939 O O . GLU A 1 247 ? 14.631 7.945 -11.973 1.00 96.75 247 GLU A O 1
ATOM 1944 N N . ILE A 1 248 ? 12.705 9.116 -11.998 1.00 97.50 248 ILE A N 1
ATOM 1945 C CA . ILE A 1 248 ? 11.798 7.976 -12.090 1.00 97.50 248 ILE A CA 1
ATOM 1946 C C . ILE A 1 248 ? 11.180 8.007 -13.479 1.00 97.50 248 ILE A C 1
ATOM 1948 O O . ILE A 1 248 ? 10.728 9.053 -13.944 1.00 97.50 248 ILE A O 1
ATOM 1952 N N . LEU A 1 249 ? 11.118 6.843 -14.105 1.00 97.19 249 LEU A N 1
ATOM 1953 C CA . LEU A 1 249 ? 10.435 6.592 -15.357 1.00 97.19 249 LEU A CA 1
ATOM 1954 C C . LEU A 1 249 ? 9.385 5.507 -15.127 1.00 97.19 249 LEU A C 1
ATOM 1956 O O . LEU A 1 249 ? 9.715 4.443 -14.609 1.00 97.19 249 LEU A O 1
ATOM 1960 N N . VAL A 1 250 ? 8.144 5.759 -15.539 1.00 97.69 250 VAL A N 1
ATOM 1961 C CA . VAL A 1 250 ? 7.060 4.770 -15.533 1.00 97.69 250 VAL A CA 1
ATOM 1962 C C . VAL A 1 250 ? 6.532 4.621 -16.957 1.00 97.69 250 VAL A C 1
ATOM 1964 O O . VAL A 1 250 ? 6.125 5.606 -17.576 1.00 97.69 250 VAL A O 1
ATOM 1967 N N . CYS A 1 251 ? 6.531 3.386 -17.455 1.00 97.25 251 CYS A N 1
ATOM 1968 C CA . CYS A 1 251 ? 5.963 3.007 -18.743 1.00 97.25 251 CYS A CA 1
ATOM 1969 C C . CYS A 1 251 ? 4.745 2.099 -18.527 1.00 97.25 251 CYS A C 1
ATOM 1971 O O . CYS A 1 251 ? 4.844 1.102 -17.811 1.00 97.25 251 CYS A O 1
ATOM 1973 N N . CYS A 1 252 ? 3.610 2.435 -19.136 1.00 96.00 252 CYS A N 1
ATOM 1974 C CA . CYS A 1 252 ? 2.345 1.704 -19.038 1.00 96.00 252 CYS A CA 1
ATOM 1975 C C . CYS A 1 252 ? 1.443 2.080 -20.222 1.00 96.00 252 CYS A C 1
ATOM 1977 O O . CYS A 1 252 ? 1.432 3.236 -20.622 1.00 96.00 252 CYS A O 1
ATOM 1979 N N . ASP A 1 253 ? 0.643 1.151 -20.746 1.00 94.19 253 ASP A N 1
ATOM 1980 C CA . ASP A 1 253 ? -0.333 1.450 -21.811 1.00 94.19 253 ASP A CA 1
ATOM 1981 C C . ASP A 1 253 ? -1.512 2.340 -21.335 1.00 94.19 253 ASP A C 1
ATOM 1983 O O . ASP A 1 253 ? -2.216 2.928 -22.153 1.00 94.19 253 ASP A O 1
ATOM 1987 N N . ASP A 1 254 ? -1.702 2.484 -20.018 1.00 94.56 254 ASP A N 1
ATOM 1988 C CA . ASP A 1 254 ? -2.680 3.385 -19.395 1.00 94.56 254 ASP A CA 1
ATOM 1989 C C . ASP A 1 254 ? -1.972 4.586 -18.738 1.00 94.56 254 ASP A C 1
ATOM 1991 O O . ASP A 1 254 ? -1.305 4.457 -17.703 1.00 94.56 254 ASP A O 1
ATOM 1995 N N . LEU A 1 255 ? -2.146 5.772 -19.332 1.00 92.62 255 LEU A N 1
ATOM 1996 C CA . LEU A 1 255 ? -1.554 7.028 -18.859 1.00 92.62 255 LEU A CA 1
ATOM 1997 C C . LEU A 1 255 ? -2.022 7.428 -17.453 1.00 92.62 255 LEU A C 1
ATOM 1999 O O . LEU A 1 255 ? -1.250 8.005 -16.685 1.00 92.62 255 LEU A O 1
ATOM 2003 N N . MET A 1 256 ? -3.285 7.165 -17.112 1.00 93.81 256 MET A N 1
ATOM 2004 C CA . MET A 1 256 ? -3.832 7.527 -15.802 1.00 93.81 256 MET A CA 1
ATOM 2005 C C . MET A 1 256 ? -3.191 6.666 -14.721 1.00 93.81 256 MET A C 1
ATOM 2007 O O . MET A 1 256 ? -2.720 7.199 -13.716 1.00 93.81 256 MET A O 1
ATOM 2011 N N . ALA A 1 257 ? -3.079 5.362 -14.972 1.00 95.56 257 ALA A N 1
ATOM 2012 C CA . ALA A 1 257 ? -2.343 4.459 -14.101 1.00 95.56 257 ALA A CA 1
ATOM 2013 C C . ALA A 1 257 ? -0.866 4.866 -13.962 1.00 95.56 257 ALA A C 1
ATOM 2015 O O . ALA A 1 257 ? -0.340 4.905 -12.846 1.00 95.56 257 ALA A O 1
ATOM 2016 N N . ALA A 1 258 ? -0.209 5.215 -15.076 1.00 95.50 258 ALA A N 1
ATOM 2017 C CA . ALA A 1 258 ? 1.184 5.657 -15.079 1.00 95.50 258 ALA A CA 1
ATOM 2018 C C . ALA A 1 258 ? 1.393 6.888 -14.184 1.00 95.50 258 ALA A C 1
ATOM 2020 O O . ALA A 1 258 ? 2.301 6.902 -13.353 1.00 95.50 258 ALA A O 1
ATOM 2021 N N . ASN A 1 259 ? 0.522 7.895 -14.306 1.00 95.50 259 ASN A N 1
ATOM 2022 C CA . ASN A 1 259 ? 0.589 9.122 -13.512 1.00 95.50 259 ASN A CA 1
ATOM 2023 C C . ASN A 1 259 ? 0.318 8.864 -12.025 1.00 95.50 259 ASN A C 1
ATOM 2025 O O . ASN A 1 259 ? 1.078 9.323 -11.174 1.00 95.50 259 ASN A O 1
ATOM 2029 N N . SER A 1 260 ? -0.706 8.072 -11.694 1.00 95.44 260 SER A N 1
ATOM 2030 C CA . SER A 1 260 ? -0.995 7.724 -10.299 1.00 95.44 260 SER A CA 1
ATOM 2031 C C . SER A 1 260 ? 0.159 6.972 -9.630 1.00 95.44 260 SER A C 1
ATOM 2033 O O . SER A 1 260 ? 0.486 7.233 -8.469 1.00 95.44 260 SER A O 1
ATOM 2035 N N . LEU A 1 261 ? 0.811 6.062 -10.360 1.00 96.62 261 LEU A N 1
ATOM 2036 C CA . LEU A 1 261 ? 2.000 5.367 -9.871 1.00 96.62 261 LEU A CA 1
ATOM 2037 C C . LEU A 1 261 ? 3.199 6.302 -9.758 1.00 96.62 261 LEU A C 1
ATOM 2039 O O . LEU A 1 261 ? 3.915 6.227 -8.764 1.00 96.62 261 LEU A O 1
ATOM 2043 N N . MET A 1 262 ? 3.398 7.210 -10.714 1.00 96.38 262 MET A N 1
ATOM 2044 C CA . MET A 1 262 ? 4.461 8.211 -10.650 1.00 96.38 262 MET A CA 1
ATOM 2045 C C . MET A 1 262 ? 4.359 9.063 -9.377 1.00 96.38 262 MET A C 1
ATOM 2047 O O . MET A 1 262 ? 5.339 9.194 -8.643 1.00 96.38 262 MET A O 1
ATOM 2051 N N . ASP A 1 263 ? 3.168 9.573 -9.055 1.00 94.88 263 ASP A N 1
ATOM 2052 C CA . ASP A 1 263 ? 2.933 10.383 -7.851 1.00 94.88 263 ASP A CA 1
ATOM 2053 C C . ASP A 1 263 ? 3.177 9.604 -6.553 1.00 94.88 263 ASP A C 1
ATOM 2055 O O . ASP A 1 263 ? 3.629 10.147 -5.537 1.00 94.88 263 ASP A O 1
ATOM 2059 N N . LEU A 1 264 ? 2.852 8.314 -6.554 1.00 94.56 264 LEU A N 1
ATOM 2060 C CA . LEU A 1 264 ? 3.110 7.424 -5.430 1.00 94.56 264 LEU A CA 1
ATOM 2061 C C . LEU A 1 264 ? 4.613 7.143 -5.273 1.00 94.56 264 LEU A C 1
ATOM 2063 O O . LEU A 1 264 ? 5.142 7.276 -4.170 1.00 94.56 264 LEU A O 1
ATOM 2067 N N . LEU A 1 265 ? 5.315 6.825 -6.363 1.00 95.50 265 LEU A N 1
ATOM 2068 C CA . LEU A 1 265 ? 6.750 6.528 -6.355 1.00 95.50 265 LEU A CA 1
ATOM 2069 C C . LEU A 1 265 ? 7.588 7.758 -6.002 1.00 95.50 265 LEU A C 1
ATOM 2071 O O . LEU A 1 265 ? 8.534 7.653 -5.225 1.00 95.50 265 LEU A O 1
ATOM 2075 N N . LYS A 1 266 ? 7.211 8.935 -6.506 1.00 93.94 266 LYS A N 1
ATOM 2076 C CA . LYS A 1 266 ? 7.862 10.202 -6.165 1.00 93.94 266 LYS A CA 1
ATOM 2077 C C . LYS A 1 266 ? 7.801 10.474 -4.664 1.00 93.94 266 LYS A C 1
ATOM 2079 O O . LYS A 1 266 ? 8.812 10.831 -4.065 1.00 93.94 266 LYS A O 1
ATOM 2084 N N . ARG A 1 267 ? 6.642 10.256 -4.034 1.00 91.81 267 ARG A N 1
ATOM 2085 C CA . ARG A 1 267 ? 6.508 10.367 -2.573 1.00 91.81 267 ARG A CA 1
ATOM 2086 C C . ARG A 1 267 ? 7.364 9.337 -1.846 1.00 91.81 267 ARG A C 1
ATOM 2088 O O . ARG A 1 267 ? 8.048 9.712 -0.903 1.00 91.81 267 ARG A O 1
ATOM 2095 N N . ALA A 1 268 ? 7.378 8.094 -2.323 1.00 91.31 268 ALA A N 1
ATOM 2096 C CA . ALA A 1 268 ? 8.162 7.019 -1.724 1.00 91.31 268 ALA A CA 1
ATOM 2097 C C . ALA A 1 268 ? 9.669 7.320 -1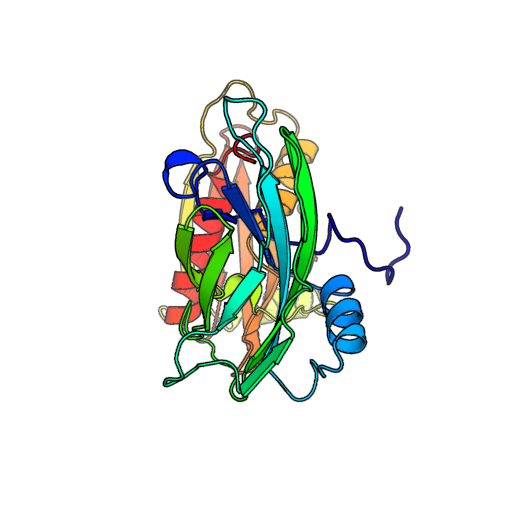.713 1.00 91.31 268 ALA A C 1
ATOM 2099 O O . ALA A 1 268 ? 10.334 7.107 -0.704 1.00 91.31 268 ALA A O 1
ATOM 2100 N N . VAL A 1 269 ? 10.233 7.837 -2.812 1.00 90.31 269 VAL A N 1
ATOM 2101 C CA . VAL A 1 269 ? 11.679 8.124 -2.866 1.00 90.31 269 VAL A CA 1
ATOM 2102 C C . VAL A 1 269 ? 12.068 9.355 -2.040 1.00 90.31 269 VAL A C 1
ATOM 2104 O O . VAL A 1 269 ? 13.173 9.390 -1.497 1.00 90.31 269 VAL A O 1
ATOM 2107 N N . ILE A 1 270 ? 11.165 10.334 -1.904 1.00 86.94 270 ILE A N 1
ATOM 2108 C CA . ILE A 1 270 ? 11.399 11.574 -1.144 1.00 86.94 270 ILE A CA 1
ATOM 2109 C C . ILE A 1 270 ? 11.173 11.373 0.361 1.00 86.94 270 ILE A C 1
ATOM 2111 O O . ILE A 1 270 ? 11.860 12.011 1.154 1.00 86.94 270 ILE A O 1
ATOM 2115 N N . SER A 1 271 ? 10.239 10.507 0.769 1.00 77.25 271 SER A N 1
ATOM 2116 C CA . SER A 1 271 ? 9.882 10.319 2.179 1.00 77.25 271 SER A CA 1
ATOM 2117 C C . SER A 1 271 ? 11.068 9.840 3.009 1.00 77.25 271 SER A C 1
ATOM 2119 O O . SER A 1 271 ? 11.698 8.843 2.650 1.00 77.25 271 SER A O 1
ATOM 2121 N N . ASP A 1 272 ? 11.330 10.489 4.143 1.00 60.97 272 ASP A N 1
ATOM 2122 C CA . ASP A 1 272 ? 12.237 9.939 5.143 1.00 60.97 272 ASP A CA 1
ATOM 2123 C C . ASP A 1 272 ? 11.599 8.725 5.811 1.00 60.97 272 ASP A C 1
ATOM 2125 O O . ASP A 1 272 ? 10.468 8.770 6.295 1.00 60.97 272 ASP A O 1
ATOM 2129 N N . SER A 1 273 ? 12.358 7.635 5.883 1.00 51.47 273 SER A N 1
ATOM 2130 C CA . SER A 1 273 ? 11.978 6.398 6.575 1.00 51.47 273 SER A CA 1
ATOM 2131 C C . SER A 1 273 ? 11.809 6.575 8.094 1.00 51.47 273 SER A C 1
ATOM 2133 O O . SER A 1 273 ? 11.554 5.599 8.786 1.00 51.47 273 SER A O 1
ATOM 2135 N N . ALA A 1 274 ? 11.950 7.800 8.612 1.00 37.41 274 ALA A N 1
ATOM 2136 C CA . ALA A 1 274 ? 11.802 8.165 10.019 1.00 37.41 274 ALA A CA 1
ATOM 2137 C C . ALA A 1 274 ? 10.370 8.589 10.415 1.00 37.41 274 ALA A C 1
ATOM 2139 O O . ALA A 1 274 ? 10.150 8.971 11.560 1.00 37.41 274 ALA A O 1
ATOM 2140 N N . ALA A 1 275 ? 9.398 8.548 9.494 1.00 34.22 275 ALA A N 1
ATOM 2141 C CA . ALA A 1 275 ? 8.001 8.910 9.764 1.00 34.22 275 ALA A CA 1
ATOM 2142 C C . ALA A 1 275 ? 7.058 7.691 9.878 1.00 34.22 275 ALA A C 1
ATOM 2144 O O . ALA A 1 275 ? 5.946 7.725 9.347 1.00 34.22 275 ALA A O 1
ATOM 2145 N N . ALA A 1 276 ? 7.505 6.626 10.550 1.00 30.69 276 ALA A N 1
ATOM 2146 C CA . ALA A 1 276 ? 6.676 5.487 10.956 1.00 30.69 276 ALA A CA 1
ATOM 2147 C C . ALA A 1 276 ? 6.804 5.250 12.465 1.00 30.69 276 ALA A C 1
ATOM 2149 O O . ALA A 1 276 ? 7.958 5.139 12.936 1.00 30.69 276 ALA A O 1
#

pLDDT: mean 90.48, std 11.69, range [30.69, 98.38]

Secondary structure (DSSP, 8-state):
---TT---TTTTB---EEEE-TTTTTTEEEEEEEB-HHHHHHHHHHTT--TTTSEEEEEEEEEEE--SSSPPEEEEEEEE----TT--SEEEPPPPEEEE-TT-EEEEEEEEEESS---STT---EEEEEEETTEEEEEEE---HHHHPEE-TT--HHHHHHHHHHT-STTTEEEEEEE---STT---SHHHHHHHHHHHHHHHS-PEEEE---SS--EEEEEEE-TTT--EEEEEEEE-TTT-EEEEEEEES-HHHHHHHHHHHHHHHHS-TT--

Organism: Trieres chinensis (NCBI:txid1514140)

Sequence (276 aa):
EARLGEADEERDSGAWQTLVRPELGGGLFVEARYLRGNTLNREARVLGMDPETMTVICMQIRFENRRTDRGVLRRIRLIQRGGGTNSPSQFVLPPEVGALKKDQSSTAVLGLAFSHPTDRDRSLRAQFEVKSDRGTNPIEIRPPLGEMLRQCPQMKQVEFGGNVERLHGIHQRTSTSFSMVAGEQHPRKWKELWEILQDRIRKHANLTLVIPPTKKDAVLRLAGRLPASGGIICVEVRCSHKTGTGEILVCCDDLMAANSLMDLLKRAVISDSAAA

Radius of gyration: 19.97 Å; chains: 1; bounding box: 51×36×60 Å

Foldseek 3Di:
DPPPQDADAVLQKADKDWFDDCVRVVQKTKIKIKGGDNNQVVVCVVQVHDVVQWQKIKMKMKIFRQHPDQDKKAFWWKDWDDDDVQEFPDKDTWDTDGIHTHGGMDIDMIMGTTNAADLAFQNHKTWIWTDIPRDIDIGMDRDGQQSSWAEDQPQAPVNLVVLCVVLPDPLFKDKDKAAADPDPPLPLDLVVLQVLLVSLLSNQGVWAFHDRADPVRQWTWTWTAGNHPRWIKIWIWHADSVGRMTMIMIGTPHSNSRVSSNVRSNCSSRDDPPPD